Protein AF-A0A4P9VEB7-F1 (afdb_monomer_lite)

Organism: NCBI:txid202772

Secondary structure (DSSP, 8-state):
----S---PPEEGGGGHHHHHTS-GGGSPPPTTEEEE-SSEEEE--THHHHHHHHHHHHHHHHHHHHHHHHHHHHHHHHHHHHHHHHHHHHHHHHH-TTHHHH---HHHHHHHTTSTTTT---HHHHHHHHHHSSTTHHHHHHHHIIIIIHHHHHHHHHHHHHHHPPBPPPEEEETTTTEEEEEETTEEEEEEGGG-EEEE-SS-EEEEEEEE-TTS-EEEEEEEE-TTS-SS---HHHHHHHHHHHHHHHHH-HHHH-TT-S-EEPPPPP-S-BPPPPTTHHHHHHHHHHHHHHH--PPPB-TTSPBPPPP-

Foldseek 3Di:
DDPPDDPDDFFFLVLCLVVLQPDQLVVDDDFPQFFKAAFFKTWGAALVQVVCVVVLVVLLVVLVVLQVVVVVVLVVLQVVLLVVLLVLLVVQCVVPNNCCLVPDPPPVNVVSNPLCPPVSHHDSVSSVCCQQPPDPCNVVVVVVCCVSPVVSVVVCVVSVCVQQVDAGFWTFMQGQVQQKTWGDDPQWIWIDRVRQWTWDDDFFWIWIWTWTQDPVRDIDIDTDTHGRHSDRPGHDPVSPSSVSSLSSCCNPVNCCSNPVPDNMDGDDDRDGNHHDDDHPPNVVSRVVRHVVCVVVVPRQDADPSSGGDDPDD

Radius of gyration: 32.71 Å; chains: 1; bounding box: 72×56×93 Å

Structure (mmCIF, N/CA/C/O backbone):
data_AF-A0A4P9VEB7-F1
#
_entry.id   AF-A0A4P9VEB7-F1
#
loop_
_atom_site.group_PDB
_atom_site.id
_atom_site.type_symbol
_atom_site.label_atom_id
_atom_site.label_alt_id
_atom_site.label_comp_id
_atom_site.label_asym_id
_atom_site.label_entity_id
_atom_site.label_seq_id
_atom_site.pdbx_PDB_ins_code
_atom_site.Cartn_x
_atom_site.Cartn_y
_atom_site.Cartn_z
_atom_site.occupancy
_atom_site.B_iso_or_equiv
_atom_site.auth_seq_id
_atom_site.auth_comp_id
_atom_site.auth_asym_id
_atom_site.auth_atom_id
_atom_site.pdbx_PDB_model_num
ATOM 1 N N . MET A 1 1 ? -13.180 36.817 2.848 1.00 38.41 1 MET A N 1
ATOM 2 C CA . MET A 1 1 ? -13.188 35.525 2.123 1.00 38.41 1 MET A CA 1
ATOM 3 C C . MET A 1 1 ? -13.963 34.533 2.967 1.00 38.41 1 MET A C 1
ATOM 5 O O . MET A 1 1 ? -13.567 34.295 4.098 1.00 38.41 1 MET A O 1
ATOM 9 N N . GLY A 1 2 ? -15.115 34.068 2.480 1.00 40.84 2 GLY A N 1
ATOM 10 C CA . GLY A 1 2 ? -16.044 33.249 3.260 1.00 40.84 2 GLY A CA 1
ATOM 11 C C . GLY A 1 2 ? -15.455 31.891 3.646 1.00 40.84 2 GLY A C 1
ATOM 12 O O . GLY A 1 2 ? -14.930 31.180 2.790 1.00 40.84 2 GLY A O 1
ATOM 13 N N . LYS A 1 3 ? -15.569 31.531 4.930 1.00 43.91 3 LYS A N 1
ATOM 14 C CA . LYS A 1 3 ? -15.358 30.169 5.440 1.00 43.91 3 LYS A CA 1
ATOM 15 C C . LYS A 1 3 ? -16.461 29.258 4.876 1.00 43.91 3 LYS A C 1
ATOM 17 O O . LYS A 1 3 ? -17.472 29.024 5.523 1.00 43.91 3 LYS A O 1
ATOM 22 N N . PHE A 1 4 ? -16.292 28.777 3.644 1.00 44.44 4 PHE A N 1
ATOM 23 C CA . PHE A 1 4 ? -17.224 27.840 2.993 1.00 44.44 4 PHE A CA 1
ATOM 24 C C . PHE A 1 4 ? -16.958 26.365 3.330 1.00 44.44 4 PHE A C 1
ATOM 26 O O . PHE A 1 4 ? -17.638 25.482 2.813 1.00 44.44 4 PHE A O 1
ATOM 33 N N . ILE A 1 5 ? -16.001 26.070 4.211 1.00 45.94 5 ILE A N 1
ATOM 34 C CA . ILE A 1 5 ? -15.767 24.709 4.694 1.00 45.94 5 ILE A CA 1
ATOM 35 C C . ILE A 1 5 ? -16.335 24.630 6.105 1.00 45.94 5 ILE A C 1
ATOM 37 O O . ILE A 1 5 ? -15.726 25.114 7.055 1.00 45.94 5 ILE A O 1
ATOM 41 N N . LYS A 1 6 ? -17.525 24.036 6.240 1.00 53.66 6 LYS A N 1
ATOM 42 C CA . LYS A 1 6 ? -18.058 23.643 7.546 1.00 53.66 6 LYS A CA 1
ATOM 43 C C . LYS A 1 6 ? -17.088 22.618 8.137 1.00 53.66 6 LYS A C 1
ATOM 45 O O . LYS A 1 6 ? -16.955 21.527 7.587 1.00 53.66 6 LYS A O 1
ATOM 50 N N . THR A 1 7 ? -16.389 22.966 9.215 1.00 59.22 7 THR A N 1
ATOM 51 C CA . THR A 1 7 ? -15.531 22.025 9.945 1.00 59.22 7 THR A CA 1
ATOM 52 C C . THR A 1 7 ? -16.412 20.901 10.484 1.00 59.22 7 THR A C 1
ATOM 54 O O . THR A 1 7 ? -17.273 21.131 11.331 1.00 59.22 7 THR A O 1
ATOM 57 N N . ILE A 1 8 ? -16.260 19.690 9.943 1.00 66.88 8 ILE A N 1
ATOM 58 C CA . ILE A 1 8 ? -16.997 18.516 10.417 1.00 66.88 8 ILE A CA 1
ATOM 59 C C . ILE A 1 8 ? -16.169 17.874 11.527 1.00 66.88 8 ILE A C 1
ATOM 61 O O . ILE A 1 8 ? -15.076 17.363 11.277 1.00 66.88 8 ILE A O 1
ATOM 65 N N . TYR A 1 9 ? -16.691 17.911 12.750 1.00 77.38 9 TYR A N 1
ATOM 66 C CA . TYR A 1 9 ? -16.071 17.266 13.902 1.00 77.38 9 TYR A CA 1
ATOM 67 C C . TYR A 1 9 ? -16.383 15.762 13.912 1.00 77.38 9 TYR A C 1
ATOM 69 O O . TYR A 1 9 ? -17.486 15.360 13.521 1.00 77.38 9 TYR A O 1
ATOM 77 N N . PRO A 1 10 ? -15.428 14.916 14.339 1.00 83.75 10 PRO A N 1
ATOM 78 C CA . PRO A 1 10 ? -15.634 13.478 14.393 1.00 83.75 10 PRO A CA 1
ATOM 79 C C . PRO A 1 10 ? -16.646 13.145 15.493 1.00 83.75 10 PRO A C 1
ATOM 81 O O . PRO A 1 10 ? -16.527 13.612 16.627 1.00 83.75 10 PRO A O 1
ATOM 84 N N . LYS A 1 11 ? -17.652 12.344 15.148 1.00 89.06 11 LYS A N 1
ATOM 85 C CA . LYS A 1 11 ? -18.747 11.982 16.049 1.00 89.06 11 LYS A CA 1
ATOM 86 C C . LYS A 1 11 ? -18.381 10.738 16.855 1.00 89.06 11 LYS A C 1
ATOM 88 O O . LYS A 1 11 ? -17.738 9.850 16.291 1.00 89.06 11 LYS A O 1
ATOM 93 N N . PRO A 1 12 ? -18.794 10.632 18.126 1.00 90.25 12 PRO A N 1
ATOM 94 C CA . PRO A 1 12 ? -18.614 9.402 18.883 1.00 90.25 12 PRO A CA 1
ATOM 95 C C . PRO A 1 12 ? -19.283 8.207 18.202 1.00 90.25 12 PRO A C 1
ATOM 97 O O . PRO A 1 12 ? -20.385 8.318 17.656 1.00 90.25 12 PRO A O 1
ATOM 100 N N . PHE A 1 13 ? -18.615 7.056 18.231 1.00 91.19 13 PHE A N 1
ATOM 101 C CA . PHE A 1 13 ? -19.115 5.843 17.591 1.00 91.19 13 PHE A CA 1
ATOM 102 C C . PHE A 1 13 ? -20.395 5.326 18.263 1.00 91.19 13 PHE A C 1
ATOM 104 O O . PHE A 1 13 ? -21.302 4.847 17.575 1.00 91.19 13 PHE A O 1
ATOM 111 N N . PHE A 1 14 ? -20.506 5.495 19.585 1.00 88.81 14 PHE A N 1
ATOM 112 C CA . PHE A 1 14 ? -21.624 4.978 20.373 1.00 88.81 14 PHE A CA 1
ATOM 113 C C . PHE A 1 14 ? -22.994 5.517 19.951 1.00 88.81 14 PHE A C 1
ATOM 115 O O . PHE A 1 14 ? -23.993 4.808 20.065 1.00 88.81 14 PHE A O 1
ATOM 122 N N . LEU A 1 15 ? -23.050 6.717 19.362 1.00 89.56 15 LEU A N 1
ATOM 123 C CA . LEU A 1 15 ? -24.292 7.306 18.850 1.00 89.56 15 LEU A CA 1
ATOM 124 C C . LEU A 1 15 ? -24.985 6.418 17.808 1.00 89.56 15 LEU A C 1
ATOM 126 O O . LEU A 1 15 ? -26.201 6.484 17.639 1.00 89.56 15 LEU A O 1
ATOM 130 N N . LYS A 1 16 ? -24.220 5.576 17.105 1.00 90.19 16 LYS A N 1
ATOM 131 C CA . LYS A 1 16 ? -24.745 4.660 16.088 1.00 90.19 16 LYS A CA 1
ATOM 132 C C . LYS A 1 16 ? -25.031 3.257 16.614 1.00 90.19 16 LYS A C 1
ATOM 134 O O . LYS A 1 16 ? -25.631 2.469 15.889 1.00 90.19 16 LYS A O 1
ATOM 139 N N . TRP A 1 17 ? -24.645 2.912 17.843 1.00 91.19 17 TRP A N 1
ATOM 140 C CA . TRP A 1 17 ? -24.722 1.529 18.328 1.00 91.19 17 TRP A CA 1
ATOM 141 C C . TRP A 1 17 ? -26.131 0.951 18.274 1.00 91.19 17 TRP A C 1
ATOM 143 O O . TRP A 1 17 ? -26.303 -0.159 17.784 1.00 91.19 17 TRP A O 1
ATOM 153 N N . LYS A 1 18 ? -27.151 1.712 18.685 1.00 91.38 18 LYS A N 1
ATOM 154 C CA . LYS A 1 18 ? -28.542 1.235 18.651 1.00 91.38 18 LYS A CA 1
ATOM 155 C C . LYS A 1 18 ? -28.973 0.793 17.248 1.00 91.38 18 LYS A C 1
ATOM 157 O O . LYS A 1 18 ? -29.625 -0.235 17.107 1.00 91.38 18 LYS A O 1
ATOM 162 N N . GLU A 1 19 ? -28.604 1.561 16.222 1.00 93.44 19 GLU A N 1
ATOM 163 C CA . GLU A 1 19 ? -28.880 1.208 14.827 1.00 93.44 19 GLU A CA 1
ATOM 164 C C . GLU A 1 19 ? -28.043 -0.003 14.398 1.00 93.44 19 GLU A C 1
ATOM 166 O O . GLU A 1 19 ? -28.580 -0.966 13.863 1.00 93.44 19 GLU A O 1
ATOM 171 N N . LEU A 1 20 ? -26.736 0.027 14.661 1.00 93.31 20 LEU A N 1
ATOM 172 C CA . LEU A 1 20 ? -25.771 -0.961 14.173 1.00 93.31 20 LEU A CA 1
ATOM 173 C C . LEU A 1 20 ? -25.939 -2.355 14.796 1.00 93.31 20 LEU A C 1
ATOM 175 O O . LEU A 1 20 ? -25.766 -3.363 14.109 1.00 93.31 20 LEU A O 1
ATOM 179 N N . LEU A 1 21 ? -26.301 -2.427 16.077 1.00 93.12 21 LEU A N 1
ATOM 180 C CA . LEU A 1 21 ? -26.535 -3.687 16.787 1.00 93.12 21 LEU A CA 1
ATOM 181 C C . LEU A 1 21 ? -27.830 -4.380 16.337 1.00 93.12 21 LEU A C 1
ATOM 183 O O . LEU A 1 21 ? -27.943 -5.599 16.450 1.00 93.12 21 LEU A O 1
ATOM 187 N N . ALA A 1 22 ? -28.790 -3.623 15.796 1.00 92.81 22 ALA A N 1
ATOM 188 C CA . ALA A 1 22 ? -30.051 -4.157 15.283 1.00 92.81 22 ALA A CA 1
ATOM 189 C C . ALA A 1 22 ? -29.935 -4.756 13.869 1.00 92.81 22 ALA A C 1
ATOM 191 O O . ALA A 1 22 ? -30.844 -5.456 13.426 1.00 92.81 22 ALA A O 1
ATOM 192 N N . ILE A 1 23 ? -28.842 -4.484 13.147 1.00 91.06 23 ILE A N 1
ATOM 193 C CA . ILE A 1 23 ? -28.645 -4.968 11.775 1.00 91.06 23 ILE A CA 1
ATOM 194 C C . ILE A 1 23 ? -28.430 -6.485 11.779 1.00 91.06 23 ILE A C 1
ATOM 196 O O . ILE A 1 23 ? -27.617 -7.011 12.538 1.00 91.06 23 ILE A O 1
ATOM 200 N N . ASP A 1 24 ? -29.118 -7.204 10.895 1.00 88.31 24 ASP A N 1
ATOM 201 C CA . ASP A 1 24 ? -28.800 -8.609 10.652 1.00 88.31 24 ASP A CA 1
ATOM 202 C C . ASP A 1 24 ? -27.615 -8.717 9.685 1.00 88.31 24 ASP A C 1
ATOM 204 O O . ASP A 1 24 ? -27.711 -8.345 8.518 1.00 88.31 24 ASP A O 1
ATOM 208 N N . LEU A 1 25 ? -26.476 -9.208 10.176 1.00 86.69 25 LEU A N 1
ATOM 209 C CA . LEU A 1 25 ? -25.265 -9.361 9.369 1.00 86.69 25 LEU A CA 1
ATOM 210 C C . LEU A 1 25 ? -25.338 -10.552 8.408 1.00 86.69 25 LEU A C 1
ATOM 212 O O . LEU A 1 25 ? -24.583 -10.580 7.442 1.00 86.69 25 LEU A O 1
ATOM 216 N N . ARG A 1 26 ? -26.268 -11.500 8.607 1.00 81.94 26 ARG A N 1
ATOM 217 C CA . ARG A 1 26 ? -26.412 -12.688 7.743 1.00 81.94 26 ARG A CA 1
ATOM 218 C C . ARG A 1 26 ? -26.812 -12.347 6.310 1.00 81.94 26 ARG A C 1
ATOM 220 O O . ARG A 1 26 ? -26.532 -13.118 5.399 1.00 81.94 26 ARG A O 1
ATOM 227 N N . SER A 1 27 ? -27.462 -11.202 6.103 1.00 79.06 27 SER A N 1
ATOM 228 C CA . SER A 1 27 ? -27.835 -10.722 4.771 1.00 79.06 27 SER A CA 1
ATOM 229 C C . SER A 1 27 ? -26.684 -10.058 4.013 1.00 79.06 27 SER A C 1
ATOM 231 O O . SER A 1 27 ? -26.861 -9.689 2.853 1.00 79.06 27 SER A O 1
ATOM 233 N N . PHE A 1 28 ? -25.524 -9.865 4.648 1.00 80.62 28 PHE A N 1
ATOM 234 C CA . PHE A 1 28 ? -24.376 -9.194 4.052 1.00 80.62 28 PHE A CA 1
ATOM 235 C C . PHE A 1 28 ? -23.210 -10.163 3.878 1.00 80.62 28 PHE A C 1
ATOM 237 O O . PHE A 1 28 ? -22.929 -10.996 4.735 1.00 80.62 28 PHE A O 1
ATOM 244 N N . ALA A 1 29 ? -22.495 -10.017 2.764 1.00 81.94 29 ALA A N 1
ATOM 245 C CA . ALA A 1 29 ? -21.176 -10.617 2.642 1.00 81.94 29 ALA A CA 1
ATOM 246 C C . ALA A 1 29 ? -20.233 -9.996 3.680 1.00 81.94 29 ALA A C 1
ATOM 248 O O . ALA A 1 29 ? -20.401 -8.838 4.080 1.00 81.94 29 ALA A O 1
ATOM 249 N N . GLN A 1 30 ? -19.227 -10.763 4.094 1.00 82.75 30 GLN A N 1
ATOM 250 C CA . GLN A 1 30 ? -18.228 -10.275 5.030 1.00 82.75 30 GLN A CA 1
ATOM 251 C C . GLN A 1 30 ? -17.538 -9.018 4.469 1.00 82.75 30 GLN A C 1
ATOM 253 O O . GLN A 1 30 ? -17.031 -9.063 3.346 1.00 82.75 30 GLN A O 1
ATOM 258 N N . PRO A 1 31 ? -17.511 -7.901 5.221 1.00 85.44 31 PRO A N 1
ATOM 259 C CA . PRO A 1 31 ? -16.867 -6.683 4.753 1.00 85.44 31 PRO A CA 1
ATOM 260 C C . PRO A 1 31 ? -15.381 -6.899 4.444 1.00 85.44 31 PRO A C 1
ATOM 262 O O . PRO A 1 31 ? -14.618 -7.296 5.322 1.00 85.44 31 PRO A O 1
ATOM 265 N N . GLU A 1 32 ? -14.964 -6.555 3.225 1.00 85.12 32 GLU A N 1
ATOM 266 C CA . GLU A 1 32 ? -13.577 -6.664 2.745 1.00 85.12 32 GLU A CA 1
ATOM 267 C C . GLU A 1 32 ? -12.490 -6.084 3.667 1.00 85.12 32 GLU A C 1
ATOM 269 O O . GLU A 1 32 ? -11.436 -6.709 3.785 1.00 85.12 32 GLU A O 1
ATOM 274 N N . PRO A 1 33 ? -12.675 -4.929 4.342 1.00 88.12 33 PRO A N 1
ATOM 275 C CA . PRO A 1 33 ? -11.635 -4.404 5.224 1.00 88.12 33 PRO A CA 1
ATOM 276 C C . PRO A 1 33 ? -11.336 -5.275 6.446 1.00 88.12 33 PRO A C 1
ATOM 278 O O . PRO A 1 33 ? -10.316 -5.067 7.104 1.00 88.12 33 PRO A O 1
ATOM 281 N N . ILE A 1 34 ? -12.229 -6.191 6.817 1.00 90.25 34 ILE A N 1
ATOM 282 C CA . ILE A 1 34 ? -11.976 -7.116 7.917 1.00 90.25 34 ILE A CA 1
ATOM 283 C C . ILE A 1 34 ? -10.972 -8.137 7.406 1.00 90.25 34 ILE A C 1
ATOM 285 O O . ILE A 1 34 ? -11.194 -8.754 6.371 1.00 90.25 34 ILE A O 1
ATOM 289 N N . VAL A 1 35 ? -9.867 -8.313 8.126 1.00 90.50 35 VAL A N 1
ATOM 290 C CA . VAL A 1 35 ? -8.783 -9.215 7.711 1.00 90.50 35 VAL A CA 1
ATOM 291 C C . VAL A 1 35 ? -8.582 -10.388 8.648 1.00 90.50 35 VAL A C 1
ATOM 293 O O . VAL A 1 35 ? -8.046 -11.405 8.223 1.00 90.50 35 VAL A O 1
ATOM 296 N N . GLU A 1 36 ? -8.995 -10.271 9.905 1.00 92.81 36 GLU A N 1
ATOM 297 C CA . GLU A 1 36 ? -8.890 -11.356 10.874 1.00 92.81 36 GLU A CA 1
ATOM 298 C C . GLU A 1 36 ? -9.990 -11.215 11.921 1.00 92.81 36 GLU A C 1
ATOM 300 O O . GLU A 1 36 ? -10.240 -10.115 12.415 1.00 92.81 36 GLU A O 1
ATOM 305 N N . VAL A 1 37 ? -10.630 -12.326 12.267 1.00 93.31 37 VAL A N 1
ATOM 306 C CA . VAL A 1 37 ? -11.597 -12.406 13.363 1.00 93.31 37 VAL A CA 1
ATOM 307 C C . VAL A 1 37 ? -11.271 -13.640 14.187 1.00 93.31 37 VAL A C 1
ATOM 309 O O . VAL A 1 37 ? -11.248 -14.754 13.660 1.00 93.31 37 VAL A O 1
ATOM 312 N N . ASN A 1 38 ? -11.033 -13.447 15.478 1.00 92.94 38 ASN A N 1
ATOM 313 C CA . ASN A 1 38 ? -10.875 -14.522 16.451 1.00 92.94 38 ASN A CA 1
ATOM 314 C C . ASN A 1 38 ? -11.771 -14.252 17.677 1.00 92.94 38 ASN A C 1
ATOM 316 O O . ASN A 1 38 ? -12.605 -13.350 17.644 1.00 92.94 38 ASN A O 1
ATOM 320 N N . ALA A 1 39 ? -11.666 -15.056 18.738 1.00 91.12 39 ALA A N 1
ATOM 321 C CA . ALA A 1 39 ? -12.537 -14.925 19.912 1.00 91.12 39 ALA A CA 1
ATOM 322 C C . ALA A 1 39 ? -12.362 -13.596 20.680 1.00 91.12 39 ALA A C 1
ATOM 324 O O . ALA A 1 39 ? -13.312 -13.124 21.301 1.00 91.12 39 ALA A O 1
ATOM 325 N N . HIS A 1 40 ? -11.176 -12.987 20.615 1.00 92.38 40 HIS A N 1
ATOM 326 C CA . HIS A 1 40 ? -10.792 -11.834 21.440 1.00 92.38 40 HIS A CA 1
ATOM 327 C C . HIS A 1 40 ? -10.603 -10.554 20.621 1.00 92.38 40 HIS A C 1
ATOM 329 O O . HIS A 1 40 ? -10.850 -9.452 21.107 1.00 92.38 40 HIS A O 1
ATOM 335 N N . GLN A 1 41 ? -10.170 -10.696 19.370 1.00 94.81 41 GLN A N 1
ATOM 336 C CA . GLN A 1 41 ? -9.731 -9.607 18.516 1.00 94.81 41 GLN A CA 1
ATOM 337 C C . GLN A 1 41 ? -10.371 -9.656 17.131 1.00 94.81 41 GLN A C 1
ATOM 339 O O . GLN A 1 41 ? -10.487 -10.705 16.489 1.00 94.81 41 GLN A O 1
ATOM 344 N N . LEU A 1 42 ? -10.708 -8.464 16.654 1.00 95.44 42 LEU A N 1
ATOM 345 C CA . LEU A 1 42 ? -11.096 -8.184 15.282 1.00 95.44 42 LEU A CA 1
ATOM 346 C C . LEU A 1 42 ? -10.044 -7.259 14.678 1.00 95.44 42 LEU A C 1
ATOM 348 O O . LEU A 1 42 ? -9.798 -6.167 15.190 1.00 95.44 42 LEU A O 1
ATOM 352 N N . LYS A 1 43 ? -9.427 -7.680 13.576 1.00 94.69 43 LYS A N 1
ATOM 353 C CA . LYS A 1 43 ? -8.442 -6.875 12.855 1.00 94.69 43 LYS A CA 1
ATOM 354 C C . LYS A 1 43 ? -9.044 -6.358 11.568 1.00 94.69 43 LYS A C 1
ATOM 356 O O . LYS A 1 43 ? -9.590 -7.105 10.753 1.00 94.69 43 LYS A O 1
ATOM 361 N N . VAL A 1 44 ? -8.889 -5.060 11.384 1.00 92.81 44 VAL A N 1
ATOM 362 C CA . VAL A 1 44 ? -9.413 -4.314 10.256 1.00 92.81 44 VAL A CA 1
ATOM 363 C C . VAL A 1 44 ? -8.250 -3.615 9.571 1.00 92.81 44 VAL A C 1
ATOM 365 O O . VAL A 1 44 ? -7.393 -3.041 10.234 1.00 92.81 44 VAL A O 1
ATOM 368 N N . MET A 1 45 ? -8.184 -3.656 8.247 1.00 89.25 45 MET A N 1
ATOM 369 C CA . MET A 1 45 ? -7.053 -3.118 7.507 1.00 89.25 45 MET A CA 1
ATOM 370 C C . MET A 1 45 ? -7.480 -2.061 6.499 1.00 89.25 45 MET A C 1
ATOM 372 O O . MET A 1 45 ? -8.471 -2.193 5.787 1.00 89.25 45 MET A O 1
ATOM 376 N N . GLN A 1 46 ? -6.693 -0.992 6.433 1.00 86.75 46 GLN A N 1
ATOM 377 C CA . GLN A 1 46 ? -6.857 0.041 5.419 1.00 86.75 46 GLN A CA 1
ATOM 378 C C . GLN A 1 46 ? -6.486 -0.470 4.024 1.00 86.75 46 GLN A C 1
ATOM 380 O O . GLN A 1 46 ? -5.530 -1.228 3.854 1.00 86.75 46 GLN A O 1
ATOM 385 N N . ASN A 1 47 ? -7.142 0.068 2.997 1.00 80.38 47 ASN A N 1
ATOM 386 C CA . ASN A 1 47 ? -6.927 -0.359 1.619 1.00 80.38 47 ASN A CA 1
ATOM 387 C C . ASN A 1 47 ? -5.754 0.352 0.903 1.00 80.38 47 ASN A C 1
ATOM 389 O O . ASN A 1 47 ? -5.578 0.280 -0.314 1.00 80.38 47 ASN A O 1
ATOM 393 N N . LYS A 1 48 ? -4.894 1.065 1.645 1.00 74.50 48 LYS A N 1
ATOM 394 C CA . LYS A 1 48 ? -3.710 1.739 1.066 1.00 74.50 48 LYS A CA 1
ATOM 395 C C . LYS A 1 48 ? -2.804 0.780 0.294 1.00 74.50 48 LYS A C 1
ATOM 397 O O . LYS A 1 48 ? -2.070 1.202 -0.598 1.00 74.50 48 LYS A O 1
ATOM 402 N N . THR A 1 49 ? -2.850 -0.497 0.641 1.00 70.62 49 THR A N 1
ATOM 403 C CA . THR A 1 49 ? -2.062 -1.535 -0.002 1.00 70.62 49 THR A CA 1
ATOM 404 C C . THR A 1 49 ? -2.494 -1.823 -1.423 1.00 70.62 49 THR A C 1
ATOM 406 O O . THR A 1 49 ? -1.640 -1.862 -2.307 1.00 70.62 49 THR A O 1
ATOM 409 N N . GLU A 1 50 ? -3.784 -2.051 -1.648 1.00 76.00 50 GLU A N 1
ATOM 410 C CA . GLU A 1 50 ? -4.256 -2.441 -2.973 1.00 76.00 50 GLU A CA 1
ATOM 411 C C . GLU A 1 50 ? -4.126 -1.272 -3.936 1.00 76.00 50 GLU A C 1
ATOM 413 O O . GLU A 1 50 ? -3.611 -1.463 -5.033 1.00 76.00 50 GLU A O 1
ATOM 418 N N . ILE A 1 51 ? -4.412 -0.048 -3.466 1.00 78.81 51 ILE A N 1
ATOM 419 C CA . ILE A 1 51 ? -4.105 1.200 -4.184 1.00 78.81 51 ILE A CA 1
ATOM 420 C C . ILE A 1 51 ? -2.672 1.191 -4.685 1.00 78.81 51 ILE A C 1
ATOM 422 O O . ILE A 1 51 ? -2.407 1.378 -5.871 1.00 78.81 51 ILE A O 1
ATOM 426 N N . ARG A 1 52 ? -1.732 1.012 -3.754 1.00 81.88 52 ARG A N 1
ATOM 427 C CA . ARG A 1 52 ? -0.315 1.054 -4.074 1.00 81.88 52 ARG A CA 1
ATOM 428 C C . ARG A 1 52 ? 0.026 -0.034 -5.076 1.00 81.88 52 ARG A C 1
ATOM 430 O O . ARG A 1 52 ? 0.716 0.268 -6.037 1.00 81.88 52 ARG A O 1
ATOM 437 N N . ASN A 1 53 ? -0.421 -1.268 -4.851 1.00 81.62 53 ASN A N 1
ATOM 438 C CA . ASN A 1 53 ? -0.111 -2.391 -5.731 1.00 81.62 53 ASN A CA 1
ATOM 439 C C . ASN A 1 53 ? -0.652 -2.146 -7.141 1.00 81.62 53 ASN A C 1
ATOM 441 O O . ASN A 1 53 ? 0.092 -2.333 -8.093 1.00 81.62 53 ASN A O 1
ATOM 445 N N . TRP A 1 54 ? -1.875 -1.631 -7.282 1.00 83.56 54 TRP A N 1
ATOM 446 C CA . TRP A 1 54 ? -2.446 -1.261 -8.577 1.00 83.56 54 TRP A CA 1
ATOM 447 C C . TRP A 1 54 ? -1.582 -0.232 -9.301 1.00 83.56 54 TRP A C 1
ATOM 449 O O . TRP A 1 54 ? -1.130 -0.484 -10.416 1.00 83.56 54 TRP A O 1
ATOM 459 N N . TRP A 1 55 ? -1.296 0.902 -8.659 1.00 84.62 55 TRP A N 1
ATOM 460 C CA . TRP A 1 55 ? -0.492 1.953 -9.281 1.00 84.62 55 TRP A CA 1
ATOM 461 C C . TRP A 1 55 ? 0.929 1.479 -9.579 1.00 84.62 55 TRP A C 1
ATOM 463 O O . TRP A 1 55 ? 1.405 1.644 -10.696 1.00 84.62 55 TRP A O 1
ATOM 473 N N . ALA A 1 56 ? 1.595 0.847 -8.614 1.00 86.06 56 ALA A N 1
ATOM 474 C CA . ALA A 1 56 ? 2.951 0.333 -8.769 1.00 86.06 56 ALA A CA 1
ATOM 475 C C . ALA A 1 56 ? 3.051 -0.683 -9.912 1.00 86.06 56 ALA A C 1
ATOM 477 O O . ALA A 1 56 ? 3.957 -0.577 -10.736 1.00 86.06 56 ALA A O 1
ATOM 478 N N . SER A 1 57 ? 2.116 -1.632 -9.993 1.00 84.44 57 SER A N 1
ATOM 479 C CA . SER A 1 57 ? 2.072 -2.618 -11.071 1.00 84.44 57 SER A CA 1
ATOM 480 C C . SER A 1 57 ? 1.820 -1.962 -12.424 1.00 84.44 57 SER A C 1
ATOM 482 O O . SER A 1 57 ? 2.542 -2.263 -13.367 1.00 84.44 57 SER A O 1
ATOM 484 N N . LEU A 1 58 ? 0.862 -1.035 -12.526 1.00 89.62 58 LEU A N 1
ATOM 485 C CA . LEU A 1 58 ? 0.581 -0.321 -13.777 1.00 89.62 58 LEU A CA 1
ATOM 486 C C . LEU A 1 58 ? 1.785 0.501 -14.251 1.00 89.62 58 LEU A C 1
ATOM 488 O O . LEU A 1 58 ? 2.158 0.422 -15.421 1.00 89.62 58 LEU A O 1
ATOM 492 N N . PHE A 1 59 ? 2.433 1.242 -13.349 1.00 90.31 59 PHE A N 1
ATOM 493 C CA . PHE A 1 59 ? 3.628 2.015 -13.682 1.00 90.31 59 PHE A CA 1
ATOM 494 C C . PHE A 1 59 ? 4.790 1.109 -14.089 1.00 90.31 59 PHE A C 1
ATOM 496 O O . PHE A 1 59 ? 5.390 1.341 -15.136 1.00 90.31 59 PHE A O 1
ATOM 503 N N . LEU A 1 60 ? 5.092 0.058 -13.321 1.00 90.62 60 LEU A N 1
ATOM 504 C CA . LEU A 1 60 ? 6.170 -0.872 -13.665 1.00 90.62 60 LEU A CA 1
ATOM 505 C C . LEU A 1 60 ? 5.918 -1.562 -15.006 1.00 90.62 60 LEU A C 1
ATOM 507 O O . LEU A 1 60 ? 6.827 -1.616 -15.829 1.00 90.62 60 LEU A O 1
ATOM 511 N N . LEU A 1 61 ? 4.695 -2.037 -15.254 1.00 92.12 61 LEU A N 1
ATOM 512 C CA . LEU A 1 61 ? 4.327 -2.637 -16.537 1.00 92.12 61 LEU A CA 1
ATOM 513 C C . LEU A 1 61 ? 4.500 -1.645 -17.687 1.00 92.12 61 LEU A C 1
ATOM 515 O O . LEU A 1 61 ? 5.058 -2.016 -18.717 1.00 92.12 61 LEU A O 1
ATOM 519 N N . GLY A 1 62 ? 4.083 -0.389 -17.508 1.00 93.44 62 GLY A N 1
ATOM 520 C CA . GLY A 1 62 ? 4.274 0.662 -18.504 1.00 93.44 62 GLY A CA 1
ATOM 521 C C . GLY A 1 62 ? 5.752 0.905 -18.813 1.00 93.44 62 GLY A C 1
ATOM 522 O O . GLY A 1 62 ? 6.151 0.862 -19.975 1.00 93.44 62 GLY A O 1
ATOM 523 N N . LEU A 1 63 ? 6.585 1.082 -17.784 1.00 93.44 63 LEU A N 1
ATOM 524 C CA . LEU A 1 63 ? 8.017 1.340 -17.956 1.00 93.44 63 LEU A CA 1
ATOM 525 C C . LEU A 1 63 ? 8.758 0.149 -18.577 1.00 93.44 63 LEU A C 1
ATOM 527 O O . LEU A 1 63 ? 9.576 0.340 -19.476 1.00 93.44 63 LEU A O 1
ATOM 531 N N . ILE A 1 64 ? 8.451 -1.077 -18.144 1.00 92.75 64 ILE A N 1
ATOM 532 C CA . ILE A 1 64 ? 9.030 -2.300 -18.717 1.00 92.75 64 ILE A CA 1
ATOM 533 C C . ILE A 1 64 ? 8.597 -2.456 -20.174 1.00 92.75 64 ILE A C 1
ATOM 535 O O . ILE A 1 64 ? 9.430 -2.775 -21.016 1.00 92.75 64 ILE A O 1
ATOM 539 N N . SER A 1 65 ? 7.328 -2.185 -20.491 1.00 93.12 65 SER A N 1
ATOM 540 C CA . SER A 1 65 ? 6.833 -2.245 -21.870 1.00 93.12 65 SER A CA 1
ATOM 541 C C . SER A 1 65 ? 7.547 -1.227 -22.754 1.00 93.12 65 SER A C 1
ATOM 543 O O . SER A 1 65 ? 7.996 -1.582 -23.838 1.00 93.12 65 SER A O 1
ATOM 545 N N . MET A 1 66 ? 7.726 0.014 -22.284 1.00 92.62 66 MET A N 1
ATOM 546 C CA . MET A 1 66 ? 8.483 1.037 -23.016 1.00 92.62 66 MET A CA 1
ATOM 547 C C . MET A 1 66 ? 9.925 0.597 -23.290 1.00 92.62 66 MET A C 1
ATOM 549 O O . MET A 1 66 ? 10.388 0.718 -24.423 1.00 92.62 66 MET A O 1
ATOM 553 N N . LEU A 1 67 ? 10.615 0.037 -22.290 1.00 93.25 67 LEU A N 1
ATOM 554 C CA . LEU A 1 67 ? 11.960 -0.511 -22.482 1.00 93.25 67 LEU A CA 1
ATOM 555 C C . LEU A 1 67 ? 11.962 -1.700 -23.444 1.00 93.25 67 LEU A C 1
ATOM 557 O O . LEU A 1 67 ? 12.834 -1.778 -24.301 1.00 93.25 67 LEU A O 1
ATOM 561 N N . GLY A 1 68 ? 10.978 -2.594 -23.343 1.00 93.06 68 GLY A N 1
ATOM 562 C CA . GLY A 1 68 ? 10.817 -3.734 -24.243 1.00 93.06 68 GLY A CA 1
ATOM 563 C C . GLY A 1 68 ? 10.648 -3.298 -25.697 1.00 93.06 68 GLY A C 1
ATOM 564 O O . GLY A 1 68 ? 11.383 -3.765 -26.564 1.00 93.06 68 GLY A O 1
ATOM 565 N N . PHE A 1 69 ? 9.755 -2.341 -25.963 1.00 93.12 69 PHE A N 1
ATOM 566 C CA . PHE A 1 69 ? 9.581 -1.766 -27.299 1.00 93.12 69 PHE A CA 1
ATOM 567 C C . PHE A 1 69 ? 10.847 -1.078 -27.803 1.00 93.12 69 PHE A C 1
ATOM 569 O O . PHE A 1 69 ? 11.186 -1.220 -28.975 1.00 93.12 69 PHE A O 1
ATOM 576 N N . LYS A 1 70 ? 11.587 -0.382 -26.932 1.00 91.06 70 LYS A N 1
ATOM 577 C CA . LYS A 1 70 ? 12.874 0.196 -27.324 1.00 91.06 70 LYS A CA 1
ATOM 578 C C . LYS A 1 70 ? 13.920 -0.859 -27.639 1.00 91.06 70 LYS A C 1
ATOM 580 O O . LYS A 1 70 ? 14.585 -0.731 -28.657 1.00 91.06 70 LYS A O 1
ATOM 585 N N . LEU A 1 71 ? 14.041 -1.923 -26.855 1.00 91.75 71 LEU A N 1
ATOM 586 C CA . LEU A 1 71 ? 14.961 -3.017 -27.174 1.00 91.75 71 LEU A CA 1
ATOM 587 C C . LEU A 1 71 ? 14.641 -3.650 -28.536 1.00 91.75 71 LEU A C 1
ATOM 589 O O . LEU A 1 71 ? 15.561 -3.892 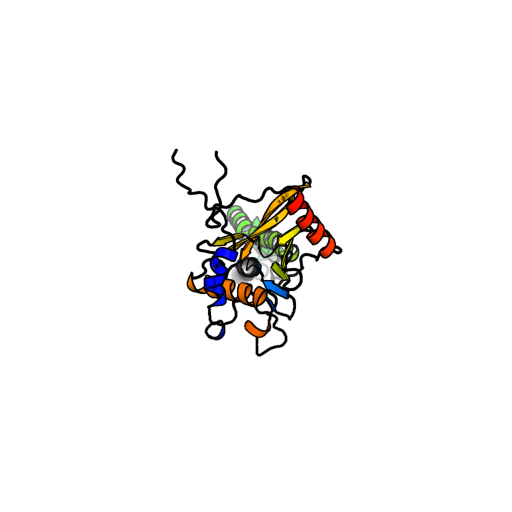-29.316 1.00 91.75 71 LEU A O 1
ATOM 593 N N . LEU A 1 72 ? 13.355 -3.842 -28.849 1.00 94.12 72 LEU A N 1
ATOM 594 C CA . LEU A 1 72 ? 12.913 -4.316 -30.163 1.00 94.12 72 LEU A CA 1
ATOM 595 C C . LEU A 1 72 ? 13.279 -3.331 -31.282 1.00 94.12 72 LEU A C 1
ATOM 597 O O . LEU A 1 72 ? 13.875 -3.741 -32.272 1.00 94.12 72 LEU A O 1
ATOM 601 N N . GLU A 1 73 ? 13.018 -2.034 -31.103 1.00 91.50 73 GLU A N 1
ATOM 602 C CA . GLU A 1 73 ? 13.387 -1.001 -32.082 1.00 91.50 73 GLU A CA 1
ATOM 603 C C . GLU A 1 73 ? 14.903 -0.961 -32.333 1.00 91.50 73 GLU A C 1
ATOM 605 O O . GLU A 1 73 ? 15.342 -0.838 -33.476 1.00 91.50 73 GLU A O 1
ATOM 610 N N . TYR A 1 74 ? 15.724 -1.080 -31.283 1.00 91.31 74 TYR A N 1
ATOM 611 C CA . TYR A 1 74 ? 17.182 -1.137 -31.421 1.00 91.31 74 TYR A CA 1
ATOM 612 C C . TYR A 1 74 ? 17.625 -2.381 -32.191 1.00 91.31 74 TYR A C 1
ATOM 614 O O . TYR A 1 74 ? 18.500 -2.275 -33.048 1.00 91.31 74 TYR A O 1
ATOM 622 N N . TYR A 1 75 ? 17.021 -3.535 -31.908 1.00 93.19 75 TYR A N 1
ATOM 623 C CA . TYR A 1 75 ? 17.317 -4.784 -32.601 1.00 93.19 75 TYR A CA 1
ATOM 624 C C . TYR A 1 75 ? 16.940 -4.721 -34.088 1.00 93.19 75 TYR A C 1
ATOM 626 O O . TYR A 1 75 ? 17.755 -5.045 -34.951 1.00 93.19 75 TYR A O 1
ATOM 634 N N . GLU A 1 76 ? 15.741 -4.233 -34.410 1.00 93.50 76 GLU A N 1
ATOM 635 C CA . GLU A 1 76 ? 15.296 -4.053 -35.796 1.00 93.50 76 GLU A CA 1
ATOM 636 C C . GLU A 1 76 ? 16.168 -3.042 -36.547 1.00 93.50 76 GLU A C 1
ATOM 638 O O . GLU A 1 76 ? 16.587 -3.297 -37.678 1.00 93.50 76 GLU A O 1
ATOM 643 N N . ALA A 1 77 ? 16.493 -1.911 -35.914 1.00 90.31 77 ALA A N 1
ATOM 644 C CA . ALA A 1 77 ? 17.356 -0.897 -36.506 1.00 90.31 77 ALA A CA 1
ATOM 645 C C . ALA A 1 77 ? 18.782 -1.414 -36.744 1.00 90.31 77 ALA A C 1
ATOM 647 O O . ALA A 1 77 ? 19.389 -1.060 -37.756 1.00 90.31 77 ALA A O 1
ATOM 648 N N . TRP A 1 78 ? 19.304 -2.249 -35.843 1.00 92.12 78 TRP A N 1
ATOM 649 C CA . TRP A 1 78 ? 20.606 -2.890 -35.997 1.00 92.12 78 TRP A CA 1
ATOM 650 C C . TRP A 1 78 ? 20.617 -3.841 -37.194 1.00 92.12 78 TRP A C 1
ATOM 652 O O . TRP A 1 78 ? 21.415 -3.646 -38.112 1.00 92.12 78 TRP A O 1
ATOM 662 N N . ASN A 1 79 ? 19.669 -4.778 -37.255 1.00 92.06 79 ASN A N 1
ATOM 663 C CA . ASN A 1 79 ? 19.549 -5.709 -38.380 1.00 92.06 79 ASN A CA 1
ATOM 664 C C . ASN A 1 79 ? 19.358 -4.977 -39.716 1.00 92.06 79 ASN A C 1
ATOM 666 O O . ASN A 1 79 ? 19.932 -5.353 -40.737 1.00 92.06 79 ASN A O 1
ATOM 670 N N . HIS A 1 80 ? 18.566 -3.903 -39.723 1.00 91.00 80 HIS A N 1
ATOM 671 C CA . HIS A 1 80 ? 18.348 -3.106 -40.923 1.00 91.00 80 HIS A CA 1
ATOM 672 C C . HIS A 1 80 ? 19.617 -2.367 -41.373 1.00 91.00 80 HIS A C 1
ATOM 674 O O . HIS A 1 80 ? 19.915 -2.320 -42.569 1.00 91.00 80 HIS A O 1
ATOM 680 N N . ALA A 1 81 ? 20.381 -1.804 -40.432 1.00 89.19 81 ALA A N 1
ATOM 681 C CA . ALA A 1 81 ? 21.645 -1.139 -40.726 1.00 89.19 81 ALA A CA 1
ATOM 682 C C . ALA A 1 81 ? 22.690 -2.123 -41.273 1.00 89.19 81 ALA A C 1
ATOM 684 O O . ALA A 1 81 ? 23.373 -1.801 -42.248 1.00 89.19 81 ALA A O 1
ATOM 685 N N . GLU A 1 82 ? 22.784 -3.324 -40.702 1.00 90.81 82 GLU A N 1
ATOM 686 C CA . GLU A 1 82 ? 23.640 -4.394 -41.220 1.00 90.81 82 GLU A CA 1
ATOM 687 C C . GLU A 1 82 ? 23.257 -4.753 -42.661 1.00 90.81 82 GLU A C 1
ATOM 689 O O . GLU A 1 82 ? 24.082 -4.642 -43.572 1.00 90.81 82 GLU A O 1
ATOM 694 N N . TRP A 1 83 ? 21.978 -5.065 -42.889 1.00 91.69 83 TRP A N 1
ATOM 695 C CA . TRP A 1 83 ? 21.454 -5.431 -44.204 1.00 91.69 83 TRP A CA 1
ATOM 696 C C . TRP A 1 83 ? 21.727 -4.358 -45.268 1.00 91.69 83 TRP A C 1
ATOM 698 O O . TRP A 1 83 ? 22.143 -4.668 -46.387 1.00 91.69 83 TRP A O 1
ATOM 708 N N . LEU A 1 84 ? 21.537 -3.077 -44.930 1.00 89.62 84 LEU A N 1
ATOM 709 C CA . LEU A 1 84 ? 21.815 -1.960 -45.838 1.00 89.62 84 LEU A CA 1
ATOM 710 C C . LEU A 1 84 ? 23.297 -1.861 -46.214 1.00 89.62 84 LEU A C 1
ATOM 712 O O . LEU A 1 84 ? 23.613 -1.484 -47.347 1.00 89.62 84 LEU A O 1
ATOM 716 N N . ASN A 1 85 ? 24.205 -2.144 -45.279 1.00 88.81 85 ASN A N 1
ATOM 717 C CA . ASN A 1 85 ? 25.640 -2.110 -45.548 1.00 88.81 85 ASN A CA 1
ATOM 718 C C . ASN A 1 85 ? 26.080 -3.325 -46.371 1.00 88.81 85 ASN A C 1
ATOM 720 O O . ASN A 1 85 ? 26.746 -3.131 -47.388 1.00 88.81 85 ASN A O 1
ATOM 724 N N . GLN A 1 86 ? 25.611 -4.531 -46.042 1.00 91.00 86 GLN A N 1
ATOM 725 C CA . GLN A 1 86 ? 25.858 -5.740 -46.840 1.00 91.00 86 GLN A CA 1
ATOM 726 C C . GLN A 1 86 ? 25.383 -5.565 -48.291 1.00 91.00 86 GLN A C 1
ATOM 728 O O . GLN A 1 86 ? 26.160 -5.740 -49.230 1.00 91.00 86 GLN A O 1
ATOM 733 N N . LYS A 1 87 ? 24.145 -5.093 -48.497 1.00 91.19 87 LYS A N 1
ATOM 734 C CA . LYS A 1 87 ? 23.597 -4.798 -49.836 1.00 91.19 87 LYS A CA 1
ATOM 735 C C . LYS A 1 87 ? 24.412 -3.763 -50.606 1.00 91.19 87 LYS A C 1
ATOM 737 O O . LYS A 1 87 ? 24.560 -3.867 -51.825 1.00 91.19 87 LYS A O 1
ATOM 742 N N . TYR A 1 88 ? 24.913 -2.734 -49.924 1.00 90.19 88 TYR A N 1
ATOM 743 C CA . TYR A 1 88 ? 25.762 -1.721 -50.549 1.00 90.19 88 TYR A CA 1
ATOM 744 C C . TYR A 1 88 ? 27.091 -2.324 -51.024 1.00 90.19 88 TYR A C 1
ATOM 746 O O . TYR A 1 88 ? 27.503 -2.075 -52.160 1.00 90.19 88 TYR A O 1
ATOM 754 N N . ILE A 1 89 ? 27.726 -3.140 -50.181 1.00 89.31 89 ILE A N 1
ATOM 755 C CA . ILE A 1 89 ? 29.001 -3.808 -50.468 1.00 89.31 89 ILE A CA 1
ATOM 756 C C . ILE A 1 89 ? 28.848 -4.780 -51.633 1.00 89.31 89 ILE A C 1
ATOM 758 O O . ILE A 1 89 ? 29.597 -4.691 -52.609 1.00 89.31 89 ILE A O 1
ATOM 762 N N . GLU A 1 90 ? 27.829 -5.637 -51.583 1.00 91.31 90 GLU A N 1
ATOM 763 C CA . GLU A 1 90 ? 27.502 -6.585 -52.646 1.00 91.31 90 GLU A CA 1
ATOM 764 C C . GLU A 1 90 ? 27.300 -5.861 -53.985 1.00 91.31 90 GLU A C 1
ATOM 766 O O . GLU A 1 90 ? 27.932 -6.188 -54.991 1.00 91.31 90 GLU A O 1
ATOM 771 N N . ARG A 1 91 ? 26.489 -4.795 -53.995 1.00 92.00 91 ARG A N 1
ATOM 772 C CA . ARG A 1 91 ? 26.227 -4.009 -55.205 1.00 92.00 91 ARG A CA 1
ATOM 773 C C . ARG A 1 91 ? 27.498 -3.385 -55.779 1.00 92.00 91 ARG A C 1
ATOM 775 O O . ARG A 1 91 ? 27.677 -3.386 -56.995 1.00 92.00 91 ARG A O 1
ATOM 782 N N . LYS A 1 92 ? 28.373 -2.831 -54.937 1.00 90.88 92 LYS A N 1
ATOM 783 C CA . LYS A 1 92 ? 29.632 -2.226 -55.391 1.00 90.88 92 LYS A CA 1
ATOM 784 C C . LYS A 1 92 ? 30.591 -3.271 -55.957 1.00 90.88 92 LYS A C 1
ATOM 786 O O . LYS A 1 92 ? 31.152 -3.027 -57.023 1.00 90.88 92 LYS A O 1
ATOM 791 N N . ARG A 1 93 ? 30.702 -4.443 -55.326 1.00 90.56 93 ARG A N 1
ATOM 792 C CA . ARG A 1 93 ? 31.495 -5.564 -55.856 1.00 90.56 93 AR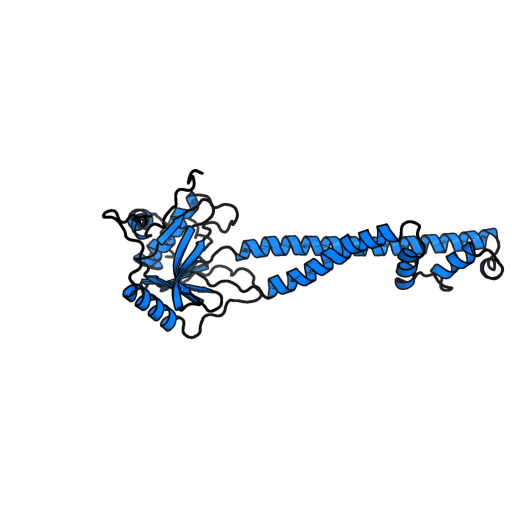G A CA 1
ATOM 793 C C . ARG A 1 93 ? 30.958 -6.071 -57.194 1.00 90.56 93 ARG A C 1
ATOM 795 O O . ARG A 1 93 ? 31.744 -6.339 -58.097 1.00 90.56 93 ARG A O 1
ATOM 802 N N . ASN A 1 94 ? 29.637 -6.137 -57.351 1.00 92.50 94 ASN A N 1
ATOM 803 C CA . ASN A 1 94 ? 29.009 -6.579 -58.598 1.00 92.50 94 ASN A CA 1
ATOM 804 C C . ASN A 1 94 ? 29.244 -5.604 -59.763 1.00 92.50 94 ASN A C 1
ATOM 806 O O . ASN A 1 94 ? 29.371 -6.041 -60.902 1.00 92.50 94 ASN A O 1
ATOM 810 N N . ILE A 1 95 ? 29.309 -4.295 -59.497 1.00 92.69 95 ILE A N 1
ATOM 811 C CA . ILE A 1 95 ? 29.486 -3.272 -60.543 1.00 92.69 95 ILE A CA 1
ATOM 812 C C . ILE A 1 95 ? 30.967 -3.042 -60.876 1.00 92.69 95 ILE A C 1
ATOM 814 O O . ILE A 1 95 ? 31.309 -2.880 -62.043 1.00 92.69 95 ILE A O 1
ATOM 818 N N . TYR A 1 96 ? 31.839 -2.996 -59.864 1.00 90.62 96 TYR A N 1
ATOM 819 C CA . TYR A 1 96 ? 33.226 -2.533 -60.010 1.00 90.62 96 TYR A CA 1
ATOM 820 C C . TYR A 1 96 ? 34.282 -3.628 -59.780 1.00 90.62 96 TYR A C 1
ATOM 822 O O . TYR A 1 96 ? 35.475 -3.356 -59.898 1.00 90.62 96 TYR A O 1
ATOM 830 N N . GLY A 1 97 ? 33.863 -4.860 -59.475 1.00 89.88 97 GLY A N 1
ATOM 831 C CA . GLY A 1 97 ? 34.740 -5.999 -59.195 1.00 89.88 97 GLY A CA 1
ATOM 832 C C . GLY A 1 97 ? 34.930 -6.273 -57.698 1.00 89.88 97 GLY A C 1
ATOM 833 O O . GLY A 1 97 ? 34.752 -5.392 -56.856 1.00 89.88 97 GLY A O 1
ATOM 834 N N . LYS A 1 98 ? 35.295 -7.518 -57.356 1.00 87.12 98 LYS A N 1
ATOM 835 C CA . LYS A 1 98 ? 35.414 -7.990 -55.960 1.00 87.12 98 LYS A CA 1
ATOM 836 C C . LYS A 1 98 ? 36.405 -7.165 -55.128 1.00 87.12 98 LYS A C 1
ATOM 838 O O . LYS A 1 98 ? 36.098 -6.846 -53.983 1.00 87.12 98 LYS A O 1
ATOM 843 N N . ASP A 1 99 ? 37.503 -6.734 -55.744 1.00 88.75 99 ASP A N 1
ATOM 844 C CA . ASP A 1 99 ? 38.580 -5.967 -55.099 1.00 88.75 99 ASP A CA 1
ATOM 845 C C . ASP A 1 99 ? 38.291 -4.451 -55.034 1.00 88.75 99 ASP A C 1
ATOM 847 O O . ASP A 1 99 ? 39.190 -3.651 -54.771 1.00 88.75 99 ASP A O 1
ATOM 851 N N . PHE A 1 100 ? 37.058 -4.011 -55.326 1.00 88.56 100 PHE A N 1
ATOM 852 C CA . PHE A 1 100 ? 36.705 -2.587 -55.386 1.00 88.56 100 PHE A CA 1
ATOM 853 C C . PHE A 1 100 ? 37.101 -1.827 -54.114 1.00 88.56 100 PHE A C 1
ATOM 855 O O . PHE A 1 100 ? 37.707 -0.764 -54.204 1.00 88.56 100 PHE A O 1
ATOM 862 N N . PHE A 1 101 ? 36.795 -2.376 -52.937 1.00 86.25 101 PHE A N 1
ATOM 863 C CA . PHE A 1 101 ? 37.063 -1.712 -51.657 1.00 86.25 101 PHE A CA 1
ATOM 864 C C . PHE A 1 101 ? 38.553 -1.673 -51.281 1.00 86.25 101 PHE A C 1
ATOM 866 O O . PHE A 1 101 ? 38.935 -0.846 -50.461 1.00 86.25 101 PHE A O 1
ATOM 873 N N . GLU A 1 102 ? 39.395 -2.497 -51.909 1.00 86.31 102 GLU A N 1
ATOM 874 C CA . GLU A 1 102 ? 40.854 -2.495 -51.711 1.00 86.31 102 GLU A CA 1
ATOM 875 C C . GLU A 1 102 ? 41.562 -1.468 -52.605 1.00 86.31 102 GLU A C 1
ATOM 877 O O . GLU A 1 102 ? 42.646 -0.990 -52.280 1.00 86.31 102 GLU A O 1
ATOM 882 N N . LYS A 1 103 ? 40.955 -1.141 -53.753 1.00 88.19 103 LYS A N 1
ATOM 883 C CA . LYS A 1 103 ? 41.560 -0.309 -54.808 1.00 88.19 103 LYS A CA 1
ATOM 884 C C . LYS A 1 103 ? 40.929 1.077 -54.930 1.00 88.19 103 LYS A C 1
ATOM 886 O O . LYS A 1 103 ? 41.480 1.943 -55.606 1.00 88.19 103 LYS A O 1
ATOM 891 N N . THR A 1 104 ? 39.749 1.282 -54.350 1.00 87.94 104 THR A N 1
ATOM 892 C CA . THR A 1 104 ? 39.019 2.546 -54.462 1.00 87.94 104 THR A CA 1
ATOM 893 C C . THR A 1 104 ? 39.639 3.632 -53.587 1.00 87.94 104 THR A C 1
ATOM 895 O O . THR A 1 104 ? 40.016 3.383 -52.450 1.00 87.94 104 THR A O 1
ATOM 898 N N . ASN A 1 105 ? 39.674 4.863 -54.102 1.00 89.12 105 ASN A N 1
ATOM 899 C CA . ASN A 1 105 ? 40.009 6.065 -53.329 1.00 89.12 105 ASN A CA 1
ATOM 900 C C . ASN A 1 105 ? 38.749 6.835 -52.882 1.00 89.12 105 ASN A C 1
ATOM 902 O O . ASN A 1 105 ? 38.852 7.936 -52.340 1.00 89.12 105 ASN A O 1
ATOM 906 N N . ASP A 1 106 ? 37.551 6.288 -53.131 1.00 88.94 106 ASP A N 1
ATOM 907 C CA . ASP A 1 106 ? 36.285 6.882 -52.696 1.00 88.94 106 ASP A CA 1
ATOM 908 C C . ASP A 1 106 ? 36.158 6.785 -51.168 1.00 88.94 106 ASP A C 1
ATOM 910 O O . ASP A 1 106 ? 35.802 5.741 -50.611 1.00 88.94 106 ASP A O 1
ATOM 914 N N . GLN A 1 107 ? 36.435 7.903 -50.493 1.00 86.56 107 GLN A N 1
ATOM 915 C CA . GLN A 1 107 ? 36.376 8.014 -49.035 1.00 86.56 107 GLN A CA 1
ATOM 916 C C . GLN A 1 107 ? 35.000 7.650 -48.467 1.00 86.56 107 GLN A C 1
ATOM 918 O O . GLN A 1 107 ? 34.923 7.103 -47.367 1.00 86.56 107 GLN A O 1
ATOM 923 N N . TYR A 1 108 ? 33.914 7.908 -49.203 1.00 85.00 108 TYR A N 1
ATOM 924 C CA . TYR A 1 108 ? 32.573 7.544 -48.757 1.00 85.00 108 TYR A CA 1
ATOM 925 C C . TYR A 1 108 ? 32.369 6.027 -48.806 1.00 85.00 108 TYR A C 1
ATOM 927 O O . TYR A 1 108 ? 31.858 5.440 -47.850 1.00 85.00 108 TYR A O 1
ATOM 935 N N . ALA A 1 109 ? 32.801 5.378 -49.891 1.00 85.94 109 ALA A N 1
ATOM 936 C CA . ALA A 1 109 ? 32.724 3.926 -50.027 1.00 85.94 109 ALA A CA 1
ATOM 937 C C . ALA A 1 109 ? 33.579 3.204 -48.974 1.00 85.94 109 ALA A C 1
ATOM 939 O O . ALA A 1 109 ? 33.098 2.250 -48.363 1.00 85.94 109 ALA A O 1
ATOM 940 N N . ILE A 1 110 ? 34.798 3.694 -48.717 1.00 86.56 110 ILE A N 1
ATOM 941 C CA . ILE A 1 110 ? 35.692 3.168 -47.672 1.00 86.56 110 ILE A CA 1
ATOM 942 C C . ILE A 1 110 ? 35.076 3.367 -46.283 1.00 86.56 110 ILE A C 1
ATOM 944 O O . ILE A 1 110 ? 34.991 2.421 -45.506 1.00 86.56 110 ILE A O 1
ATOM 948 N N . SER A 1 111 ? 34.593 4.577 -45.971 1.00 84.38 111 SER A N 1
ATOM 949 C CA . SER A 1 111 ? 33.944 4.867 -44.686 1.00 84.38 111 SER A CA 1
ATOM 950 C C . SER A 1 111 ? 32.745 3.955 -44.445 1.00 84.38 111 SER A C 1
ATOM 952 O O . SER A 1 111 ? 32.562 3.476 -43.331 1.00 84.38 111 SER A O 1
ATOM 954 N N . ARG A 1 112 ? 31.940 3.689 -45.479 1.00 84.06 112 ARG A N 1
ATOM 955 C CA . ARG A 1 112 ? 30.770 2.819 -45.367 1.00 84.06 112 ARG A CA 1
ATOM 956 C C . ARG A 1 112 ? 31.137 1.344 -45.205 1.00 84.06 112 ARG A C 1
ATOM 958 O O . ARG A 1 112 ? 30.510 0.674 -44.396 1.00 84.06 112 ARG A O 1
ATOM 965 N N . TYR A 1 113 ? 32.155 0.865 -45.920 1.00 85.88 113 TYR A N 1
ATOM 966 C CA . TYR A 1 113 ? 32.698 -0.488 -45.756 1.00 85.88 113 TYR A CA 1
ATOM 967 C C . TYR A 1 113 ? 33.236 -0.709 -44.335 1.00 85.88 113 TYR A C 1
ATOM 969 O O . TYR A 1 113 ? 32.885 -1.682 -43.678 1.00 85.88 113 TYR A O 1
ATOM 977 N N . ASN A 1 114 ? 33.971 0.270 -43.801 1.00 84.00 114 ASN A N 1
ATOM 978 C CA . ASN A 1 114 ? 34.554 0.207 -42.460 1.00 84.00 114 ASN A CA 1
ATOM 979 C C . ASN A 1 114 ? 33.524 0.251 -41.311 1.00 84.00 114 ASN A C 1
ATOM 981 O O . ASN A 1 114 ? 33.916 0.092 -40.159 1.00 84.00 114 ASN A O 1
ATOM 985 N N . ARG A 1 115 ? 32.226 0.473 -41.579 1.00 81.25 115 ARG A N 1
ATOM 986 C CA . ARG A 1 115 ? 31.172 0.479 -40.542 1.00 81.25 115 ARG A CA 1
ATOM 987 C C . ARG A 1 115 ? 30.790 -0.909 -40.035 1.00 81.25 115 ARG A C 1
ATOM 989 O O . ARG A 1 115 ? 30.220 -0.984 -38.955 1.00 81.25 115 ARG A O 1
ATOM 996 N N . ILE A 1 116 ? 31.036 -1.963 -40.814 1.00 81.12 116 ILE A N 1
ATOM 997 C CA . ILE A 1 116 ? 30.668 -3.349 -40.467 1.00 81.12 116 ILE A CA 1
ATOM 998 C C . ILE A 1 116 ? 31.871 -4.292 -40.408 1.00 81.12 116 ILE A C 1
ATOM 1000 O O . ILE A 1 116 ? 31.685 -5.498 -40.367 1.00 81.12 116 ILE A O 1
ATOM 1004 N N . GLY A 1 117 ? 33.088 -3.748 -40.493 1.00 70.81 117 GLY A N 1
ATOM 1005 C CA . GLY A 1 117 ? 34.303 -4.553 -40.502 1.00 70.81 117 GLY A CA 1
ATOM 1006 C C . GLY A 1 117 ? 34.494 -5.392 -41.772 1.00 70.81 117 GLY A C 1
ATOM 1007 O O . GLY A 1 117 ? 33.714 -5.358 -42.724 1.00 70.81 117 GLY A O 1
ATOM 1008 N N . SER A 1 118 ? 35.602 -6.131 -41.803 1.00 72.50 118 SER A N 1
ATOM 1009 C CA . SER A 1 118 ? 35.947 -7.056 -42.892 1.00 72.50 118 SER A CA 1
ATOM 1010 C C . SER A 1 118 ? 35.229 -8.405 -42.795 1.00 72.50 118 SER A C 1
ATOM 1012 O O . SER A 1 118 ? 35.321 -9.212 -43.714 1.00 72.50 118 SER A O 1
ATOM 1014 N N . ASP A 1 119 ? 34.576 -8.670 -41.667 1.00 80.75 119 ASP A N 1
ATOM 1015 C CA . ASP A 1 119 ? 33.738 -9.837 -41.396 1.00 80.75 119 ASP A CA 1
ATOM 1016 C C . ASP A 1 119 ? 32.296 -9.671 -41.902 1.00 80.75 119 ASP A C 1
ATOM 1018 O O . ASP A 1 119 ? 31.539 -10.636 -41.888 1.00 80.75 119 ASP A O 1
ATOM 1022 N N . GLU A 1 120 ? 31.937 -8.486 -42.414 1.00 82.06 120 GLU A N 1
ATOM 1023 C CA . GLU A 1 120 ? 30.642 -8.170 -43.042 1.00 82.06 120 GLU A CA 1
ATOM 1024 C C . GLU A 1 120 ? 29.423 -8.361 -42.124 1.00 82.06 120 GLU A C 1
ATOM 1026 O O . GLU A 1 120 ? 28.276 -8.372 -42.584 1.00 82.06 120 GLU A O 1
ATOM 1031 N N . VAL A 1 121 ? 29.665 -8.457 -40.819 1.00 87.06 121 VAL A N 1
ATOM 1032 C CA . VAL A 1 121 ? 28.659 -8.591 -39.769 1.00 87.06 121 VAL A CA 1
ATOM 1033 C C . VAL A 1 121 ? 28.795 -7.386 -38.857 1.00 87.06 121 VAL A C 1
ATOM 1035 O O . VAL A 1 121 ? 29.866 -7.098 -38.339 1.00 87.06 121 VAL A O 1
ATOM 1038 N N . MET A 1 122 ? 27.701 -6.665 -38.645 1.00 88.12 122 MET A N 1
ATOM 1039 C CA . MET A 1 122 ? 27.719 -5.492 -37.789 1.00 88.12 122 MET A CA 1
ATOM 1040 C C . MET A 1 122 ? 27.594 -5.952 -36.341 1.00 88.12 122 MET A C 1
ATOM 1042 O O . MET A 1 122 ? 26.560 -6.475 -35.941 1.00 88.12 122 MET A O 1
ATOM 1046 N N . SER A 1 123 ? 28.589 -5.701 -35.501 1.00 90.00 123 SER A N 1
ATOM 1047 C CA . SER A 1 123 ? 28.428 -5.866 -34.056 1.00 90.00 123 SER A CA 1
ATOM 1048 C C . SER A 1 123 ? 27.513 -4.781 -33.469 1.00 90.00 123 SER A C 1
ATOM 1050 O O . SER A 1 123 ? 27.414 -3.664 -33.983 1.00 90.00 123 SER A O 1
ATOM 1052 N N . PHE A 1 124 ? 26.895 -5.048 -32.312 1.00 88.38 124 PHE A N 1
ATOM 1053 C CA . PHE A 1 124 ? 26.078 -4.040 -31.620 1.00 88.38 124 PHE A CA 1
ATOM 1054 C C . PHE A 1 124 ? 26.871 -2.758 -31.297 1.00 88.38 124 PHE A C 1
ATOM 1056 O O . PHE A 1 124 ? 26.334 -1.652 -31.340 1.00 88.38 124 PHE A O 1
ATOM 1063 N N . LYS A 1 125 ? 28.173 -2.883 -31.003 1.00 88.75 125 LYS A N 1
ATOM 1064 C CA . LYS A 1 125 ? 29.049 -1.734 -30.738 1.00 88.75 125 LYS A CA 1
ATOM 1065 C C . LYS A 1 125 ? 29.227 -0.865 -31.984 1.00 88.75 125 LYS A C 1
ATOM 1067 O O . LYS A 1 125 ? 29.152 0.360 -31.880 1.00 88.75 125 LYS A O 1
ATOM 1072 N N . GLU A 1 126 ? 29.453 -1.483 -33.139 1.00 88.94 126 GLU A N 1
ATOM 1073 C CA . GLU A 1 126 ? 29.558 -0.783 -34.423 1.00 88.94 126 GLU A CA 1
ATOM 1074 C C . GLU A 1 126 ? 28.236 -0.129 -34.806 1.00 88.94 126 GLU A C 1
ATOM 1076 O O . GLU A 1 126 ? 28.231 1.036 -35.196 1.00 88.94 126 GLU A O 1
ATOM 1081 N N . PHE A 1 127 ? 27.113 -0.815 -34.580 1.00 89.81 127 PHE A N 1
ATOM 1082 C CA . PHE A 1 127 ? 25.783 -0.241 -34.756 1.00 89.81 127 PHE A CA 1
ATOM 1083 C C . PHE A 1 127 ? 25.581 1.023 -33.918 1.00 89.81 127 PHE A C 1
ATOM 1085 O O . PHE A 1 127 ? 25.150 2.047 -34.443 1.00 89.81 127 PHE A O 1
ATOM 1092 N N . ILE A 1 128 ? 25.905 0.984 -32.623 1.00 89.00 128 ILE A N 1
ATOM 1093 C CA . ILE A 1 128 ? 25.764 2.144 -31.733 1.00 89.00 128 ILE A CA 1
ATOM 1094 C C . ILE A 1 128 ? 26.676 3.290 -32.183 1.00 89.00 128 ILE A C 1
ATOM 1096 O O . ILE A 1 128 ? 26.239 4.443 -32.226 1.00 89.00 128 ILE A O 1
ATOM 1100 N N . HIS A 1 129 ? 27.919 2.984 -32.564 1.00 86.75 129 HIS A N 1
ATOM 1101 C CA . HIS A 1 129 ? 28.844 3.982 -33.092 1.00 86.75 129 HIS A CA 1
ATOM 1102 C C . HIS A 1 129 ? 28.308 4.621 -34.382 1.00 86.75 129 HIS A C 1
ATOM 1104 O O . HIS A 1 129 ? 28.285 5.846 -34.493 1.00 86.75 129 HIS A O 1
ATOM 1110 N N . ASP A 1 130 ? 27.819 3.818 -35.329 1.00 84.44 130 ASP A N 1
ATOM 1111 C CA . ASP A 1 130 ? 27.238 4.299 -36.583 1.00 84.44 130 ASP A CA 1
ATOM 1112 C C . ASP A 1 130 ? 25.978 5.138 -36.333 1.00 84.44 130 ASP A C 1
ATOM 1114 O O . ASP A 1 130 ? 25.875 6.267 -36.817 1.00 84.44 130 ASP A O 1
ATOM 1118 N N . ARG A 1 131 ? 25.053 4.632 -35.505 1.00 84.88 131 ARG A N 1
ATOM 1119 C CA . ARG A 1 131 ? 23.770 5.265 -35.156 1.00 84.88 131 ARG A CA 1
ATOM 1120 C C . ARG A 1 131 ? 23.938 6.691 -34.641 1.00 84.88 131 ARG A C 1
ATOM 1122 O O . ARG A 1 131 ? 23.103 7.539 -34.978 1.00 84.88 131 ARG A O 1
ATOM 1129 N N . TYR A 1 132 ? 24.968 6.937 -33.832 1.00 85.25 132 TYR A N 1
ATOM 1130 C CA . TYR A 1 132 ? 25.190 8.232 -33.193 1.00 85.25 132 TYR A CA 1
ATOM 1131 C C . TYR A 1 132 ? 26.252 9.097 -33.873 1.00 85.25 132 TYR A C 1
ATOM 1133 O O . TYR A 1 132 ? 26.157 10.310 -33.761 1.00 85.25 132 TYR A O 1
ATOM 1141 N N . ASN A 1 133 ? 27.205 8.559 -34.633 1.00 81.38 133 ASN A N 1
ATOM 1142 C CA . ASN A 1 133 ? 28.248 9.402 -35.239 1.00 81.38 133 ASN A CA 1
ATOM 1143 C C . ASN A 1 133 ? 28.034 9.694 -36.728 1.00 81.38 133 ASN A C 1
ATOM 1145 O O . ASN A 1 133 ? 28.573 10.677 -37.229 1.00 81.38 133 ASN A O 1
ATOM 1149 N N . ASN A 1 134 ? 27.229 8.892 -37.434 1.00 71.81 134 ASN A N 1
ATOM 1150 C CA . ASN A 1 134 ? 27.221 8.895 -38.899 1.00 71.81 134 ASN A CA 1
ATOM 1151 C C . ASN A 1 134 ? 25.866 9.232 -39.564 1.00 71.81 134 ASN A C 1
ATOM 1153 O O . ASN A 1 134 ? 25.782 9.190 -40.795 1.00 71.81 134 ASN A O 1
ATOM 1157 N N . TYR A 1 135 ? 24.809 9.554 -38.802 1.00 66.50 135 TYR A N 1
ATOM 1158 C CA . TYR A 1 135 ? 23.477 9.898 -39.337 1.00 66.50 135 TYR A CA 1
ATOM 1159 C C . TYR A 1 135 ? 23.157 11.396 -39.228 1.00 66.50 135 TYR A C 1
ATOM 1161 O O . TYR A 1 135 ? 23.527 12.067 -38.272 1.00 66.50 135 TYR A O 1
ATOM 1169 N N . THR A 1 136 ? 22.360 11.914 -40.168 1.00 59.25 136 THR A N 1
ATOM 1170 C CA . THR A 1 136 ? 22.009 13.344 -40.307 1.00 59.25 136 THR A CA 1
ATOM 1171 C C . THR A 1 136 ? 21.113 13.924 -39.201 1.00 59.25 136 THR A C 1
ATOM 1173 O O . THR A 1 136 ? 20.796 15.108 -39.233 1.00 59.25 136 THR A O 1
ATOM 1176 N N . HIS A 1 137 ? 20.732 13.137 -38.189 1.00 68.62 137 HIS A N 1
ATOM 1177 C CA . HIS A 1 137 ? 19.860 13.564 -37.083 1.00 68.62 137 HIS A CA 1
ATOM 1178 C C . HIS A 1 137 ? 20.328 13.040 -35.715 1.00 68.62 137 HIS A C 1
ATOM 1180 O O . HIS A 1 137 ? 19.510 12.739 -34.843 1.00 68.62 137 HIS A O 1
ATOM 1186 N N . THR A 1 138 ? 21.645 12.928 -35.515 1.00 75.25 138 THR A N 1
ATOM 1187 C CA . THR A 1 138 ? 22.262 12.432 -34.274 1.00 75.25 138 THR A CA 1
ATOM 1188 C C . THR A 1 138 ? 21.677 13.066 -33.011 1.00 75.25 138 THR A C 1
ATOM 1190 O O . THR A 1 138 ? 21.262 12.348 -32.108 1.00 75.25 138 THR A O 1
ATOM 1193 N N . THR A 1 139 ? 21.583 14.397 -32.940 1.00 80.81 139 THR A N 1
ATOM 1194 C CA . THR A 1 139 ? 21.141 15.094 -31.719 1.00 80.81 139 THR A CA 1
ATOM 1195 C C . THR A 1 139 ? 19.694 14.770 -31.349 1.00 80.81 139 THR A C 1
ATOM 1197 O O . THR A 1 139 ? 19.408 14.466 -30.194 1.00 80.81 139 THR A O 1
ATOM 1200 N N . GLN A 1 140 ? 18.781 14.779 -32.324 1.00 83.31 140 GLN A N 1
ATOM 1201 C CA . GLN A 1 140 ? 17.372 14.440 -32.094 1.00 83.31 140 GLN A CA 1
ATOM 1202 C C . GLN A 1 140 ? 17.214 12.983 -31.656 1.00 83.31 140 GLN A C 1
ATOM 1204 O O . GLN A 1 140 ? 16.427 12.686 -30.760 1.00 83.31 140 GLN A O 1
ATOM 1209 N N . ARG A 1 141 ? 17.999 12.081 -32.252 1.00 83.12 141 ARG A N 1
ATOM 1210 C CA . ARG A 1 141 ? 17.995 10.659 -31.912 1.00 83.12 141 ARG A CA 1
ATOM 1211 C C . ARG A 1 141 ? 18.539 10.406 -30.506 1.00 83.12 141 ARG A C 1
ATOM 1213 O O . ARG A 1 141 ? 17.908 9.673 -29.760 1.00 83.12 141 ARG A O 1
ATOM 1220 N N . ILE A 1 142 ? 19.632 11.065 -30.115 1.00 85.81 142 ILE A N 1
ATOM 1221 C CA . ILE A 1 142 ? 20.166 11.000 -28.744 1.00 85.81 142 ILE A CA 1
ATOM 1222 C C . ILE A 1 142 ? 19.120 11.488 -27.739 1.00 85.81 142 ILE A C 1
ATOM 1224 O O . ILE A 1 142 ? 18.865 10.807 -26.752 1.00 85.81 142 ILE A O 1
ATOM 1228 N N . ILE A 1 143 ? 18.482 12.636 -27.992 1.00 87.38 143 ILE A N 1
ATOM 1229 C CA . ILE A 1 143 ? 17.434 13.168 -27.107 1.00 87.38 143 ILE A CA 1
ATOM 1230 C C . ILE A 1 143 ? 16.267 12.180 -26.996 1.00 87.38 143 ILE A C 1
ATOM 1232 O O . ILE A 1 143 ? 15.822 11.885 -25.888 1.00 87.38 143 ILE A O 1
ATOM 1236 N N . GLY A 1 144 ? 15.800 11.636 -28.122 1.00 88.12 144 GLY A N 1
ATOM 1237 C CA . GLY A 1 144 ? 14.744 10.626 -28.138 1.00 88.12 144 GLY A CA 1
ATOM 1238 C C . GLY A 1 144 ? 15.124 9.384 -27.334 1.00 88.12 144 GLY A C 1
ATOM 1239 O O . GLY A 1 144 ? 14.369 8.958 -26.465 1.00 88.12 144 GLY A O 1
ATOM 1240 N N . ASP A 1 145 ? 16.316 8.841 -27.561 1.00 87.69 145 ASP A N 1
ATOM 1241 C CA . ASP A 1 145 ? 16.800 7.648 -26.868 1.00 87.69 145 ASP A CA 1
ATOM 1242 C C . ASP A 1 145 ? 16.974 7.910 -25.352 1.00 87.69 145 ASP A C 1
ATOM 1244 O O . ASP A 1 145 ? 16.613 7.064 -24.537 1.00 87.69 145 ASP A O 1
ATOM 1248 N N . ILE A 1 146 ? 17.410 9.106 -24.932 1.00 87.69 146 ILE A N 1
ATOM 1249 C CA . ILE A 1 146 ? 17.453 9.496 -23.508 1.00 87.69 146 ILE A CA 1
ATOM 1250 C C . ILE A 1 146 ? 16.046 9.551 -22.902 1.00 87.69 146 ILE A C 1
ATOM 1252 O O . ILE A 1 146 ? 15.829 9.036 -21.805 1.00 87.69 146 ILE A O 1
ATOM 1256 N N . ILE A 1 147 ? 15.081 10.157 -23.593 1.00 89.06 147 ILE A N 1
ATOM 1257 C CA . ILE A 1 147 ? 13.708 10.284 -23.088 1.00 89.06 147 ILE A CA 1
ATOM 1258 C C . ILE A 1 147 ? 13.056 8.907 -22.966 1.00 89.06 147 ILE A C 1
ATOM 1260 O O . ILE A 1 147 ? 12.476 8.588 -21.933 1.00 89.06 147 ILE A O 1
ATOM 1264 N N . PHE A 1 148 ? 13.160 8.077 -23.999 1.00 88.81 148 PHE A N 1
ATOM 1265 C CA . PHE A 1 148 ? 12.421 6.819 -24.070 1.00 88.81 148 PHE A CA 1
ATOM 1266 C C . PHE A 1 148 ? 13.149 5.618 -23.456 1.00 88.81 148 PHE A C 1
ATOM 1268 O O . PHE A 1 148 ? 12.497 4.616 -23.180 1.00 88.81 148 PHE A O 1
ATOM 1275 N N . THR A 1 149 ? 14.456 5.709 -23.206 1.00 90.94 149 THR A N 1
ATOM 1276 C CA . THR A 1 149 ? 15.228 4.657 -22.521 1.00 90.94 149 THR A CA 1
ATOM 1277 C C . THR A 1 149 ? 15.679 5.119 -21.139 1.00 90.94 149 THR A C 1
ATOM 1279 O O . THR A 1 149 ? 15.498 4.409 -20.152 1.00 90.94 149 THR A O 1
ATOM 1282 N N . GLY A 1 150 ? 16.220 6.335 -21.041 1.00 90.88 150 GLY A N 1
ATOM 1283 C CA . GLY A 1 150 ? 16.749 6.886 -19.794 1.00 90.88 150 GLY A CA 1
ATOM 1284 C C . GLY A 1 150 ? 15.672 7.147 -18.740 1.00 90.88 150 GLY A C 1
ATOM 1285 O O . GLY A 1 150 ? 15.832 6.710 -17.602 1.00 90.88 150 GLY A O 1
ATOM 1286 N N . ILE A 1 151 ? 14.557 7.801 -19.098 1.00 89.62 151 ILE A N 1
ATOM 1287 C CA . ILE A 1 151 ? 13.476 8.081 -18.132 1.00 89.62 151 ILE A CA 1
ATOM 1288 C C . ILE A 1 151 ? 12.850 6.783 -17.604 1.00 89.62 151 ILE A C 1
ATOM 1290 O O . ILE A 1 151 ? 12.735 6.665 -16.383 1.00 89.62 151 ILE A O 1
ATOM 1294 N N . PRO A 1 152 ? 12.493 5.781 -18.436 1.00 92.69 152 PRO A N 1
ATOM 1295 C CA . PRO A 1 152 ? 11.968 4.527 -17.907 1.00 92.69 152 PRO A CA 1
ATOM 1296 C C . PRO A 1 152 ? 12.958 3.769 -17.032 1.00 92.69 152 PRO A C 1
ATOM 1298 O O . PRO A 1 152 ? 12.561 3.251 -15.990 1.00 92.69 152 PRO A O 1
ATOM 1301 N N . LEU A 1 153 ? 14.244 3.755 -17.396 1.00 93.88 153 LEU A N 1
ATOM 1302 C CA . LEU A 1 153 ? 15.277 3.122 -16.580 1.00 93.88 153 LEU A CA 1
ATOM 1303 C C . LEU A 1 153 ? 15.394 3.798 -15.207 1.00 93.88 153 LEU A C 1
ATOM 1305 O O . LEU A 1 153 ? 15.354 3.117 -14.184 1.00 93.88 153 LEU A O 1
ATOM 1309 N N . LEU A 1 154 ? 15.472 5.132 -15.169 1.00 93.25 154 LEU A N 1
ATOM 1310 C CA . LEU A 1 154 ? 15.483 5.895 -13.917 1.00 93.25 154 LEU A CA 1
ATOM 1311 C C . LEU A 1 154 ? 14.199 5.682 -13.109 1.00 93.25 154 LEU A C 1
ATOM 1313 O O . LEU A 1 154 ? 14.258 5.494 -11.896 1.00 93.25 154 LEU A O 1
ATOM 1317 N N . GLY A 1 155 ? 13.046 5.660 -13.777 1.00 91.56 155 GLY A N 1
ATOM 1318 C CA . GLY A 1 155 ? 11.756 5.390 -13.155 1.00 91.56 155 GLY A CA 1
ATOM 1319 C C . GLY A 1 155 ? 11.735 4.028 -12.465 1.00 91.56 155 GLY A C 1
ATOM 1320 O O . GLY A 1 155 ? 11.365 3.946 -11.298 1.00 91.56 155 GLY A O 1
ATOM 1321 N N . ILE A 1 156 ? 12.209 2.973 -13.132 1.00 92.94 156 ILE A N 1
ATOM 1322 C CA . ILE A 1 156 ? 12.323 1.629 -12.549 1.00 92.94 156 ILE A CA 1
ATOM 1323 C C . ILE A 1 156 ? 13.306 1.628 -11.372 1.00 92.94 156 ILE A C 1
ATOM 1325 O O . ILE A 1 156 ? 12.982 1.085 -10.315 1.00 92.94 156 ILE A O 1
ATOM 1329 N N . LEU A 1 157 ? 14.470 2.268 -11.524 1.00 92.25 157 LEU A N 1
ATOM 1330 C CA . LEU A 1 157 ? 15.493 2.355 -10.475 1.00 92.25 157 LEU A CA 1
ATOM 1331 C C . LEU A 1 157 ? 15.002 3.076 -9.214 1.00 92.25 157 LEU A C 1
ATOM 1333 O O . LEU A 1 157 ? 15.473 2.761 -8.126 1.00 92.25 157 LEU A O 1
ATOM 1337 N N . ILE A 1 158 ? 14.061 4.014 -9.334 1.00 90.94 158 ILE A N 1
ATOM 1338 C CA . ILE A 1 158 ? 13.455 4.709 -8.189 1.00 90.94 158 ILE A CA 1
ATOM 1339 C C . ILE A 1 158 ? 12.261 3.919 -7.635 1.00 90.94 158 ILE A C 1
ATOM 1341 O O . ILE A 1 158 ? 12.139 3.737 -6.420 1.00 90.94 158 ILE A O 1
ATOM 1345 N N . LEU A 1 159 ? 11.377 3.430 -8.510 1.00 89.62 159 LEU A N 1
ATOM 1346 C CA . LEU A 1 159 ? 10.136 2.761 -8.117 1.00 89.62 159 LEU A CA 1
ATOM 1347 C C . LEU A 1 159 ? 10.383 1.405 -7.458 1.00 89.62 159 LEU A C 1
ATOM 1349 O O . LEU A 1 159 ? 9.719 1.097 -6.471 1.00 89.62 159 LEU A O 1
ATOM 1353 N N . LEU A 1 160 ? 11.330 0.601 -7.952 1.00 88.62 160 LEU A N 1
ATOM 1354 C CA . LEU A 1 160 ? 11.593 -0.727 -7.389 1.00 88.62 160 LEU A CA 1
ATOM 1355 C C . LEU A 1 160 ? 12.030 -0.659 -5.916 1.00 88.62 160 LEU A C 1
ATOM 1357 O O . LEU A 1 160 ? 11.358 -1.277 -5.084 1.00 88.62 160 LEU A O 1
ATOM 1361 N N . PRO A 1 161 ? 13.069 0.115 -5.535 1.00 88.69 161 PRO A N 1
ATOM 1362 C CA . PRO A 1 161 ? 13.405 0.301 -4.129 1.00 88.69 161 PRO A CA 1
ATOM 1363 C C . PRO A 1 161 ? 12.242 0.880 -3.333 1.00 88.69 161 PRO A C 1
ATOM 1365 O O . PRO A 1 161 ? 11.987 0.421 -2.226 1.00 88.69 161 PRO A O 1
ATOM 1368 N N . TRP A 1 162 ? 11.499 1.844 -3.885 1.00 86.50 162 TRP A N 1
ATOM 1369 C CA . TRP A 1 162 ? 10.355 2.429 -3.186 1.00 86.50 162 TRP A CA 1
ATOM 1370 C C . TRP A 1 162 ? 9.289 1.379 -2.834 1.00 86.50 162 TRP A C 1
ATOM 1372 O O . TRP A 1 162 ? 8.831 1.336 -1.693 1.00 86.50 162 TRP A O 1
ATOM 1382 N N . ILE A 1 163 ? 8.955 0.475 -3.760 1.00 85.50 163 ILE A N 1
ATOM 1383 C CA . ILE A 1 163 ? 7.994 -0.616 -3.534 1.00 85.50 163 ILE A CA 1
ATOM 1384 C C . ILE A 1 163 ? 8.517 -1.612 -2.488 1.00 85.50 163 ILE A C 1
ATOM 1386 O O . ILE A 1 163 ? 7.749 -2.051 -1.630 1.00 85.50 163 ILE A O 1
ATOM 1390 N N . ILE A 1 164 ? 9.810 -1.951 -2.538 1.00 86.38 164 ILE A N 1
ATOM 1391 C CA . ILE A 1 164 ? 10.446 -2.915 -1.622 1.00 86.38 164 ILE A CA 1
ATOM 1392 C C . ILE A 1 164 ? 10.581 -2.344 -0.203 1.00 86.38 164 ILE A C 1
ATOM 1394 O O . ILE A 1 164 ? 10.403 -3.057 0.786 1.00 86.38 164 ILE A O 1
ATOM 1398 N N . LEU A 1 165 ? 10.919 -1.059 -0.085 1.00 86.75 165 LEU A N 1
ATOM 1399 C CA . LEU A 1 165 ? 11.154 -0.393 1.196 1.00 86.75 165 LEU A CA 1
ATOM 1400 C C . LEU A 1 165 ? 9.854 0.007 1.901 1.00 86.75 165 LEU A C 1
ATOM 1402 O O . LEU A 1 165 ? 9.857 0.159 3.126 1.00 86.75 165 LEU A O 1
ATOM 1406 N N . LEU A 1 166 ? 8.752 0.179 1.164 1.00 83.50 166 LEU A N 1
ATOM 1407 C CA . LEU A 1 166 ? 7.470 0.549 1.751 1.00 83.50 166 LEU A CA 1
ATOM 1408 C C . LEU A 1 166 ? 6.888 -0.611 2.569 1.00 83.50 166 LEU A C 1
ATOM 1410 O O . LEU A 1 166 ? 6.544 -1.666 2.034 1.00 83.50 166 LEU A O 1
ATOM 1414 N N . ARG A 1 167 ? 6.727 -0.380 3.871 1.00 85.00 167 ARG A N 1
ATOM 1415 C CA . ARG A 1 167 ? 6.192 -1.368 4.810 1.00 85.00 167 ARG A CA 1
ATOM 1416 C C . ARG A 1 167 ? 4.667 -1.440 4.773 1.00 85.00 167 ARG A C 1
ATOM 1418 O O . ARG A 1 167 ? 3.998 -0.423 4.554 1.00 85.00 167 ARG A O 1
ATOM 1425 N N . LYS A 1 168 ? 4.129 -2.634 5.019 1.00 85.38 168 LYS A N 1
ATOM 1426 C CA . LYS A 1 168 ? 2.705 -2.862 5.261 1.00 85.38 168 LYS A CA 1
ATOM 1427 C C . LYS A 1 168 ? 2.298 -2.141 6.535 1.00 85.38 168 LYS A C 1
ATOM 1429 O O . LYS A 1 168 ? 2.887 -2.420 7.572 1.00 85.38 168 LYS A O 1
ATOM 1434 N N . PRO A 1 169 ? 1.322 -1.226 6.484 1.00 86.12 169 PRO A N 1
ATOM 1435 C CA . PRO A 1 169 ? 0.833 -0.600 7.699 1.00 86.12 169 PRO A CA 1
ATOM 1436 C C . PRO A 1 169 ? 0.146 -1.635 8.595 1.00 86.12 169 PRO A C 1
ATOM 1438 O O . PRO A 1 169 ? -0.466 -2.576 8.086 1.00 86.12 169 PRO A O 1
ATOM 1441 N N . ALA A 1 170 ? 0.199 -1.428 9.908 1.00 91.19 170 ALA A N 1
ATOM 1442 C CA . ALA A 1 170 ? -0.495 -2.297 10.845 1.00 91.19 170 ALA A CA 1
ATOM 1443 C C . ALA A 1 170 ? -2.022 -2.276 10.626 1.00 91.19 170 ALA A C 1
ATOM 1445 O O . ALA A 1 170 ? -2.588 -1.255 10.194 1.00 91.19 170 ALA A O 1
ATOM 1446 N N . PRO A 1 171 ? -2.708 -3.392 10.918 1.00 93.44 171 PRO A N 1
ATOM 1447 C CA . PRO A 1 171 ? -4.154 -3.377 11.044 1.00 93.44 171 PRO A CA 1
ATOM 1448 C C . PRO A 1 171 ? -4.578 -2.550 12.267 1.00 93.44 171 PRO A C 1
ATOM 1450 O O . PRO A 1 171 ? -3.849 -2.441 13.250 1.00 93.44 171 PRO A O 1
ATOM 1453 N N . LEU A 1 172 ? -5.785 -1.998 12.202 1.00 95.25 172 LEU A N 1
ATOM 1454 C CA . LEU A 1 172 ? -6.512 -1.502 13.358 1.00 95.25 172 LEU A CA 1
ATOM 1455 C C . LEU A 1 172 ? -7.096 -2.701 14.107 1.00 95.25 172 LEU A C 1
ATOM 1457 O O . LEU A 1 172 ? -7.892 -3.459 13.546 1.00 95.25 172 LEU A O 1
ATOM 1461 N N . ILE A 1 173 ? -6.673 -2.888 15.350 1.00 96.38 173 ILE A N 1
ATOM 1462 C CA . ILE A 1 173 ? -7.051 -4.020 16.189 1.00 96.38 173 ILE A CA 1
ATOM 1463 C C . ILE A 1 173 ? -8.107 -3.557 17.180 1.00 96.38 173 ILE A C 1
ATOM 1465 O O . ILE A 1 173 ? -7.882 -2.616 17.937 1.00 96.38 173 ILE A O 1
ATOM 1469 N N . PHE A 1 174 ? -9.248 -4.233 17.168 1.00 96.94 174 PHE A N 1
ATOM 1470 C CA . PHE A 1 174 ? -10.315 -4.095 18.145 1.00 96.94 174 PHE A CA 1
ATOM 1471 C C . PHE A 1 174 ? -10.202 -5.248 19.135 1.00 96.94 174 PHE A C 1
ATOM 1473 O O . PHE A 1 174 ? -10.476 -6.394 18.777 1.00 96.94 174 PHE A O 1
ATOM 1480 N N . ASP A 1 175 ? -9.765 -4.946 20.353 1.00 96.44 175 ASP A N 1
ATOM 1481 C CA . ASP A 1 175 ? -9.630 -5.913 21.436 1.00 96.44 175 ASP A CA 1
ATOM 1482 C C . ASP A 1 175 ? -10.862 -5.849 22.337 1.00 96.44 175 ASP A C 1
ATOM 1484 O O . ASP A 1 175 ? -11.118 -4.845 23.015 1.00 96.44 175 ASP A O 1
ATOM 1488 N N . ARG A 1 176 ? -11.647 -6.927 22.312 1.00 94.81 176 ARG A N 1
ATOM 1489 C CA . ARG A 1 176 ? -12.920 -7.002 23.022 1.00 94.81 176 ARG A CA 1
ATOM 1490 C C . ARG A 1 176 ? -12.733 -7.084 24.531 1.00 94.81 176 ARG A C 1
ATOM 1492 O O . ARG A 1 176 ? -13.485 -6.439 25.256 1.00 94.81 176 ARG A O 1
ATOM 1499 N N . GLU A 1 177 ? -11.769 -7.870 25.003 1.00 93.06 177 GLU A N 1
ATOM 1500 C CA . GLU A 1 177 ? -11.576 -8.107 26.438 1.00 93.06 177 GLU A CA 1
ATOM 1501 C C . GLU A 1 177 ? -11.130 -6.838 27.149 1.00 93.06 177 GLU A C 1
ATOM 1503 O O . GLU A 1 177 ? -11.667 -6.489 28.200 1.00 93.06 177 GLU A O 1
ATOM 1508 N N . LYS A 1 178 ? -10.193 -6.110 26.536 1.00 93.25 178 LYS A N 1
ATOM 1509 C CA . LYS A 1 178 ? -9.696 -4.844 27.082 1.00 93.25 178 LYS A CA 1
ATOM 1510 C C . LYS A 1 178 ? -10.635 -3.665 26.781 1.00 93.25 178 LYS A C 1
ATOM 1512 O O . LYS A 1 178 ? -10.491 -2.614 27.400 1.00 93.25 178 LYS A O 1
ATOM 1517 N N . ARG A 1 179 ? -11.587 -3.817 25.846 1.00 95.25 179 ARG A N 1
ATOM 1518 C CA . ARG A 1 179 ? -12.386 -2.726 25.240 1.00 95.25 179 ARG A CA 1
ATOM 1519 C C . ARG A 1 179 ? -11.502 -1.585 24.723 1.00 95.25 179 ARG A C 1
ATOM 1521 O O . ARG A 1 179 ? -11.783 -0.404 24.933 1.00 95.25 179 ARG A O 1
ATOM 1528 N N . VAL A 1 180 ? -10.419 -1.935 24.032 1.00 96.00 180 VAL A N 1
ATOM 1529 C CA . VAL A 1 180 ? -9.442 -0.980 23.485 1.00 96.00 180 VAL A CA 1
ATOM 1530 C C . VAL A 1 180 ? -9.303 -1.188 21.989 1.00 96.00 180 VAL A C 1
ATOM 1532 O O . VAL A 1 180 ? -9.379 -2.308 21.485 1.00 96.00 180 VAL A O 1
ATOM 1535 N N . VAL A 1 181 ? -9.064 -0.094 21.275 1.00 96.88 181 VAL A N 1
ATOM 1536 C CA . VAL A 1 181 ? -8.722 -0.126 19.859 1.00 96.88 181 VAL A CA 1
ATOM 1537 C C . VAL A 1 181 ? -7.364 0.509 19.664 1.00 96.88 181 VAL A C 1
ATOM 1539 O O . VAL A 1 181 ? -7.116 1.618 20.139 1.00 96.88 181 VAL A O 1
ATOM 1542 N N . TYR A 1 182 ? -6.477 -0.197 18.973 1.00 96.69 182 TYR A N 1
ATOM 1543 C CA . TYR A 1 182 ? -5.105 0.249 18.783 1.00 96.69 182 TYR A CA 1
ATOM 1544 C C . TYR A 1 182 ? -4.533 -0.163 17.427 1.00 96.69 182 TYR A C 1
ATOM 1546 O O . TYR A 1 182 ? -5.055 -1.024 16.724 1.00 96.69 182 TYR A O 1
ATOM 1554 N N . SER A 1 183 ? -3.464 0.515 17.029 1.00 95.81 183 SER A N 1
ATOM 1555 C CA . SER A 1 183 ? -2.706 0.278 15.800 1.00 95.81 183 SER A CA 1
ATOM 1556 C C . SER A 1 183 ? -1.293 0.822 15.997 1.00 95.81 183 SER A C 1
ATOM 1558 O O . SER A 1 183 ? -1.041 1.597 16.916 1.00 95.81 183 SER A O 1
ATOM 1560 N N . TRP A 1 184 ? -0.364 0.485 15.107 1.00 93.56 184 TRP A N 1
ATOM 1561 C CA . TRP A 1 184 ? 0.957 1.111 15.079 1.00 93.56 184 TRP A CA 1
ATOM 1562 C C . TRP A 1 184 ? 1.356 1.537 13.672 1.00 93.56 184 TRP A C 1
ATOM 1564 O O . TRP A 1 184 ? 0.886 1.004 12.664 1.00 93.56 184 TRP A O 1
ATOM 1574 N N . GLN A 1 185 ? 2.230 2.534 13.598 1.00 88.25 185 GLN A N 1
ATOM 1575 C CA . GLN A 1 185 ? 2.872 2.910 12.351 1.00 88.25 185 GLN A CA 1
ATOM 1576 C C . GLN A 1 185 ? 4.239 3.546 12.608 1.00 88.25 185 GLN A C 1
ATOM 1578 O O . GLN A 1 185 ? 4.358 4.491 13.387 1.00 88.25 185 GLN A O 1
ATOM 1583 N N . LYS A 1 186 ? 5.271 3.079 11.897 1.00 83.62 186 LYS A N 1
ATOM 1584 C CA . LYS A 1 186 ? 6.655 3.579 11.955 1.00 83.62 186 LYS A CA 1
ATOM 1585 C C . LYS A 1 186 ? 7.200 3.652 13.391 1.00 83.62 186 LYS A C 1
ATOM 1587 O O . LYS A 1 186 ? 7.904 4.598 13.733 1.00 83.62 186 LYS A O 1
ATOM 1592 N N . GLY A 1 187 ? 6.857 2.665 14.219 1.00 83.38 187 GLY A N 1
ATOM 1593 C CA . GLY A 1 187 ? 7.254 2.587 15.630 1.00 83.38 187 GLY A CA 1
ATOM 1594 C C . GLY A 1 187 ? 6.419 3.431 16.601 1.00 83.38 187 GLY A C 1
ATOM 1595 O O . GLY A 1 187 ? 6.646 3.336 17.798 1.00 83.38 187 GLY A O 1
ATOM 1596 N N . GLY A 1 188 ? 5.455 4.227 16.124 1.00 88.50 188 GLY A N 1
ATOM 1597 C CA . GLY A 1 188 ? 4.495 4.924 16.983 1.00 88.50 188 GLY A CA 1
ATOM 1598 C C . GLY A 1 188 ? 3.246 4.081 17.229 1.00 88.50 188 GLY A C 1
ATOM 1599 O O . GLY A 1 188 ? 2.719 3.487 16.286 1.00 88.50 188 GLY A O 1
ATOM 1600 N N . VAL A 1 189 ? 2.763 4.062 18.472 1.00 94.38 189 VAL A N 1
ATOM 1601 C CA . VAL A 1 189 ? 1.533 3.368 18.882 1.00 94.38 189 VAL A CA 1
ATOM 1602 C C . VAL A 1 189 ? 0.376 4.353 18.939 1.00 94.38 189 VAL A C 1
ATOM 1604 O O . VAL A 1 189 ? 0.527 5.495 19.379 1.00 94.38 189 VAL A O 1
ATOM 1607 N N . TRP A 1 190 ? -0.776 3.920 18.442 1.00 94.81 190 TRP A N 1
ATOM 1608 C CA . TRP A 1 190 ? -2.031 4.655 18.475 1.00 94.81 190 TRP A CA 1
ATOM 1609 C C . TRP A 1 190 ? -3.034 3.835 19.271 1.00 94.81 190 TRP A C 1
ATOM 1611 O O . TRP A 1 190 ? -3.194 2.653 18.980 1.00 94.81 190 TRP A O 1
ATOM 1621 N N . ALA A 1 191 ? -3.720 4.444 20.231 1.00 96.31 191 ALA A N 1
ATOM 1622 C CA . ALA A 1 191 ? -4.689 3.754 21.074 1.00 96.31 191 ALA A CA 1
ATOM 1623 C C . ALA A 1 191 ? -5.864 4.668 21.433 1.00 96.31 191 ALA A C 1
ATOM 1625 O O . ALA A 1 191 ? -5.722 5.891 21.473 1.00 96.31 191 ALA A O 1
ATOM 1626 N N . GLN A 1 192 ? -7.027 4.071 21.672 1.00 95.19 192 GLN A N 1
ATOM 1627 C CA . GLN A 1 192 ? -8.191 4.726 22.267 1.00 95.19 192 GLN A CA 1
ATOM 1628 C C . GLN A 1 192 ? -9.090 3.673 22.927 1.00 95.19 192 GLN A C 1
ATOM 1630 O O . GLN A 1 192 ? -9.148 2.528 22.468 1.00 95.19 192 GLN A O 1
ATOM 1635 N N . ARG A 1 193 ? -9.806 4.043 23.995 1.00 94.94 193 ARG A N 1
ATOM 1636 C CA . ARG A 1 193 ? -10.870 3.187 24.549 1.00 94.94 193 ARG A CA 1
ATOM 1637 C C . ARG A 1 193 ? -11.984 3.051 23.525 1.00 94.94 193 ARG A C 1
ATOM 1639 O O . ARG A 1 193 ? -12.356 4.039 22.903 1.00 94.94 193 ARG A O 1
ATOM 1646 N N . TYR A 1 194 ? -12.530 1.851 23.364 1.00 94.19 194 TYR A N 1
ATOM 1647 C CA . TYR A 1 194 ? -13.577 1.591 22.376 1.00 94.19 194 TYR A CA 1
ATOM 1648 C C . TYR A 1 194 ? -14.787 2.524 22.534 1.00 94.19 194 TYR A C 1
ATOM 1650 O O . TYR A 1 194 ? -15.315 3.030 21.543 1.00 94.19 194 TYR A O 1
ATOM 1658 N N . ASP A 1 195 ? -15.159 2.797 23.782 1.00 91.31 195 ASP A N 1
ATOM 1659 C CA . ASP A 1 195 ? -16.298 3.642 24.144 1.00 91.31 195 ASP A CA 1
ATOM 1660 C C . ASP A 1 195 ? -16.092 5.119 23.742 1.00 91.31 195 ASP A C 1
ATOM 1662 O O . ASP A 1 195 ? -17.048 5.805 23.381 1.00 91.31 195 ASP A O 1
ATOM 1666 N N . ASP A 1 196 ? -14.834 5.567 23.679 1.00 90.75 196 ASP A N 1
ATOM 1667 C CA . ASP A 1 196 ? -14.435 6.952 23.387 1.00 90.75 196 ASP A CA 1
ATOM 1668 C C . ASP A 1 196 ? -13.970 7.147 21.931 1.00 90.75 196 ASP A C 1
ATOM 1670 O O . ASP A 1 196 ? -13.385 8.175 21.560 1.00 90.75 196 ASP A O 1
ATOM 1674 N N . ILE A 1 197 ? -14.184 6.150 21.068 1.00 91.94 197 ILE A N 1
ATOM 1675 C CA . ILE A 1 197 ? -13.804 6.245 19.658 1.00 91.94 197 ILE A CA 1
ATOM 1676 C C . ILE A 1 197 ? -14.684 7.242 18.937 1.00 91.94 197 ILE A C 1
ATOM 1678 O O . ILE A 1 197 ? -15.912 7.240 19.045 1.00 91.94 197 ILE A O 1
ATOM 1682 N N . ARG A 1 198 ? -14.036 8.038 18.088 1.00 91.50 198 ARG A N 1
ATOM 1683 C CA . ARG A 1 198 ? -14.710 8.975 17.201 1.00 91.50 198 ARG A CA 1
ATOM 1684 C C . ARG A 1 198 ? -14.461 8.607 15.752 1.00 91.50 198 ARG A C 1
ATOM 1686 O O . ARG A 1 198 ? -13.367 8.178 15.376 1.00 91.50 198 ARG A O 1
ATOM 1693 N N . LEU A 1 199 ? -15.492 8.803 14.943 1.00 91.81 199 LEU A N 1
ATOM 1694 C CA . LEU A 1 199 ? -15.483 8.509 13.523 1.00 91.81 199 LEU A CA 1
ATOM 1695 C C . LEU A 1 199 ? -15.922 9.710 12.691 1.00 91.81 199 LEU A C 1
ATOM 1697 O O . LEU A 1 199 ? -16.721 10.548 13.114 1.00 91.81 199 LEU A O 1
ATOM 1701 N N . LEU A 1 200 ? -15.393 9.774 11.476 1.00 89.50 200 LEU A N 1
ATOM 1702 C CA . LEU A 1 200 ? -15.855 10.677 10.433 1.00 89.50 200 LEU A CA 1
ATOM 1703 C C . LEU A 1 200 ? -16.078 9.874 9.157 1.00 89.50 200 LEU A C 1
ATOM 1705 O O . LEU A 1 200 ? -15.154 9.251 8.640 1.00 89.50 200 LEU A O 1
ATOM 1709 N N . GLU A 1 201 ? -17.296 9.913 8.638 1.00 87.44 201 GLU A N 1
ATOM 1710 C CA . GLU A 1 201 ? -17.646 9.299 7.360 1.00 87.44 201 GLU A CA 1
ATOM 1711 C C . GLU A 1 201 ? -17.578 10.354 6.263 1.00 87.44 201 GLU A C 1
ATOM 1713 O O . GLU A 1 201 ? -18.168 11.430 6.380 1.00 87.44 201 GLU A O 1
ATOM 1718 N N . ASN A 1 202 ? -16.852 10.053 5.192 1.00 82.06 202 ASN A N 1
ATOM 1719 C CA . ASN A 1 202 ? -16.880 10.839 3.965 1.00 82.06 202 ASN A CA 1
ATOM 1720 C C . ASN A 1 202 ? -17.296 9.943 2.787 1.00 82.06 202 ASN A C 1
ATOM 1722 O O . ASN A 1 202 ? -17.696 8.805 2.984 1.00 82.06 202 ASN A O 1
ATOM 1726 N N . ILE A 1 203 ? -17.254 10.458 1.557 1.00 76.62 203 ILE A N 1
ATOM 1727 C CA . ILE A 1 203 ? -17.712 9.716 0.367 1.00 76.62 203 ILE A CA 1
ATOM 1728 C C . ILE A 1 203 ? -16.780 8.528 0.032 1.00 76.62 203 ILE A C 1
ATOM 1730 O O . ILE A 1 203 ? -17.189 7.572 -0.622 1.00 76.62 203 ILE A O 1
ATOM 1734 N N . GLN A 1 204 ? -15.523 8.560 0.479 1.00 80.06 204 GLN A N 1
ATOM 1735 C CA . GLN A 1 204 ? -14.490 7.586 0.108 1.00 80.06 204 GLN A CA 1
ATOM 1736 C C . GLN A 1 204 ? -14.147 6.591 1.224 1.00 80.06 204 GLN A C 1
ATOM 1738 O O . GLN A 1 204 ? -13.766 5.460 0.927 1.00 80.06 204 GLN A O 1
ATOM 1743 N N . MET A 1 205 ? -14.220 7.008 2.489 1.00 87.50 205 MET A N 1
ATOM 1744 C CA . MET A 1 205 ? -13.733 6.243 3.634 1.00 87.50 205 MET A CA 1
ATOM 1745 C C . MET A 1 205 ? -14.403 6.634 4.960 1.00 87.50 205 MET A C 1
ATOM 1747 O O . MET A 1 205 ? -14.937 7.732 5.132 1.00 87.50 205 MET A O 1
ATOM 1751 N N . ILE A 1 206 ? -14.274 5.734 5.931 1.00 90.56 206 ILE A N 1
ATOM 1752 C CA . ILE A 1 206 ? -14.494 5.968 7.358 1.00 90.56 206 ILE A CA 1
ATOM 1753 C C . ILE A 1 206 ? -13.139 6.316 7.978 1.00 90.56 206 ILE A C 1
ATOM 1755 O O . ILE A 1 206 ? -12.166 5.594 7.789 1.00 90.56 206 ILE A O 1
ATOM 1759 N N . LEU A 1 207 ? -13.047 7.412 8.718 1.00 91.75 207 LEU A N 1
ATOM 1760 C CA . LEU A 1 207 ? -11.847 7.788 9.461 1.00 91.75 207 LEU A CA 1
ATOM 1761 C C . LEU A 1 207 ? -12.062 7.499 10.943 1.00 91.75 207 LEU A C 1
ATOM 1763 O O . LEU A 1 207 ? -12.902 8.147 11.562 1.00 91.75 207 LEU A O 1
ATOM 1767 N N . PHE A 1 208 ? -11.283 6.580 11.508 1.00 93.75 208 PHE A N 1
ATOM 1768 C CA . PHE A 1 208 ? -11.204 6.379 12.955 1.00 93.75 208 PHE A CA 1
ATOM 1769 C C . PHE A 1 208 ? -10.162 7.316 13.556 1.00 93.75 208 PHE A C 1
ATOM 1771 O O . PHE A 1 208 ? -9.060 7.456 13.020 1.00 93.75 208 PHE A O 1
ATOM 1778 N N . PHE A 1 209 ? -10.509 7.948 14.672 1.00 92.69 209 PHE A N 1
ATOM 1779 C CA . PHE A 1 209 ? -9.623 8.843 15.403 1.00 92.69 209 PHE A CA 1
ATOM 1780 C C . PHE A 1 209 ? -9.102 8.136 16.649 1.00 92.69 209 PHE A C 1
ATOM 1782 O O . PHE A 1 209 ? -9.880 7.737 17.511 1.00 92.69 209 PHE A O 1
ATOM 1789 N N . LEU A 1 210 ? -7.781 7.993 16.722 1.00 93.50 210 LEU A N 1
ATOM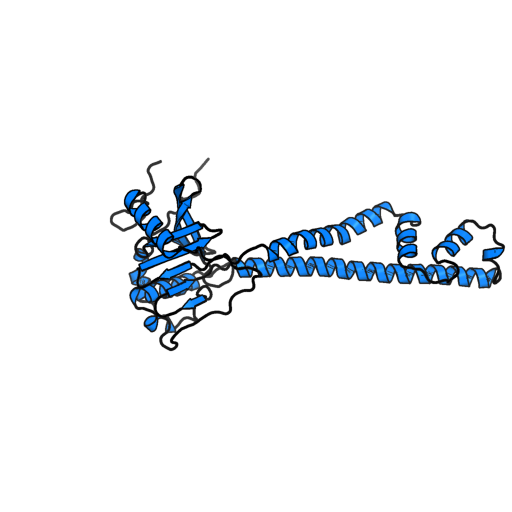 1790 C CA . LEU A 1 210 ? -7.069 7.416 17.857 1.00 93.50 210 LEU A CA 1
ATOM 1791 C C . LEU A 1 210 ? -6.091 8.442 18.414 1.00 93.50 210 LEU A C 1
ATOM 1793 O O . LEU A 1 210 ? -5.685 9.372 17.712 1.00 93.50 210 LEU A O 1
ATOM 1797 N N . ARG A 1 211 ? -5.679 8.261 19.664 1.00 92.31 211 ARG A N 1
ATOM 1798 C CA . ARG A 1 211 ? -4.655 9.096 20.278 1.00 92.31 211 ARG A CA 1
ATOM 1799 C C . ARG A 1 211 ? -3.284 8.495 20.056 1.00 92.31 211 ARG A C 1
ATOM 1801 O O . ARG A 1 211 ? -3.122 7.278 20.018 1.00 92.31 211 ARG A O 1
ATOM 1808 N N . CYS A 1 212 ? -2.300 9.359 19.883 1.00 91.75 212 CYS A N 1
ATOM 1809 C CA . CYS A 1 212 ? -0.912 8.958 19.739 1.00 91.75 212 CYS A CA 1
ATOM 1810 C C . CYS A 1 212 ? 0.004 9.982 20.393 1.00 91.75 212 CYS A C 1
ATOM 1812 O O . CYS A 1 212 ? -0.352 11.151 20.541 1.00 91.75 212 CYS A O 1
ATOM 1814 N N . GLU A 1 213 ? 1.197 9.544 20.761 1.00 90.12 213 GLU A N 1
ATOM 1815 C CA . GLU A 1 213 ? 2.242 10.444 21.221 1.00 90.12 213 GLU A CA 1
ATOM 1816 C C . GLU A 1 213 ? 2.966 11.059 20.018 1.00 90.12 213 GLU A C 1
ATOM 1818 O O . GLU A 1 213 ? 3.424 10.362 19.106 1.00 90.12 213 GLU A O 1
ATOM 1823 N N . LEU A 1 214 ? 3.018 12.387 19.988 1.00 87.81 214 LEU A N 1
ATOM 1824 C CA . LEU A 1 214 ? 3.762 13.145 18.996 1.00 87.81 214 LEU A CA 1
ATOM 1825 C C . LEU A 1 214 ? 5.247 13.195 19.375 1.00 87.81 214 LEU A C 1
ATOM 1827 O O . LEU A 1 214 ? 5.649 12.882 20.492 1.00 87.81 214 LEU A O 1
ATOM 1831 N N . LYS A 1 215 ? 6.096 13.606 18.428 1.00 85.06 215 LYS A N 1
ATOM 1832 C CA . LYS A 1 215 ? 7.555 13.668 18.638 1.00 85.06 215 LYS A CA 1
ATOM 1833 C C . LYS A 1 215 ? 7.983 14.630 19.750 1.00 85.06 215 LYS A C 1
ATOM 1835 O O . LYS A 1 215 ? 9.084 14.495 20.264 1.00 85.06 215 LYS A O 1
ATOM 1840 N N . ASP A 1 216 ? 7.144 15.609 20.064 1.00 85.44 216 ASP A N 1
ATOM 1841 C CA . ASP A 1 216 ? 7.338 16.570 21.151 1.00 85.44 216 ASP A CA 1
ATOM 1842 C C . ASP A 1 216 ? 6.865 16.031 22.516 1.00 85.44 216 ASP A C 1
ATOM 1844 O O . ASP A 1 216 ? 6.934 16.740 23.515 1.00 85.44 216 ASP A O 1
ATOM 1848 N N . GLY A 1 217 ? 6.384 14.784 22.566 1.00 83.12 217 GLY A N 1
ATOM 1849 C CA . GLY A 1 217 ? 5.838 14.153 23.761 1.00 83.12 217 GLY A CA 1
ATOM 1850 C C . GLY A 1 217 ? 4.401 14.565 24.078 1.00 83.12 217 GLY A C 1
ATOM 1851 O O . GLY A 1 217 ? 3.870 14.131 25.098 1.00 83.12 217 GLY A O 1
ATOM 1852 N N . SER A 1 218 ? 3.744 15.386 23.253 1.00 86.88 218 SER A N 1
ATOM 1853 C CA . SER A 1 218 ? 2.338 15.762 23.444 1.00 86.88 218 SER A CA 1
ATOM 1854 C C . SER A 1 218 ? 1.374 14.704 22.886 1.00 86.88 218 SER A C 1
ATOM 1856 O O . SER A 1 218 ? 1.735 13.875 22.048 1.00 86.88 218 SER A O 1
ATOM 1858 N N . LEU A 1 219 ? 0.123 14.716 23.359 1.00 89.06 219 LEU A N 1
ATOM 1859 C CA . LEU A 1 219 ? -0.937 13.836 22.861 1.00 89.06 219 LEU A CA 1
ATOM 1860 C C . LEU A 1 219 ? -1.577 14.424 21.598 1.00 89.06 219 LEU A C 1
ATOM 1862 O O . LEU A 1 219 ? -2.276 15.436 21.650 1.00 89.06 219 LEU A O 1
ATOM 1866 N N . GLY A 1 220 ? -1.377 13.747 20.472 1.00 88.25 220 GLY A N 1
ATOM 1867 C CA . GLY A 1 220 ? -1.964 14.075 19.180 1.00 88.25 220 GLY A CA 1
ATOM 186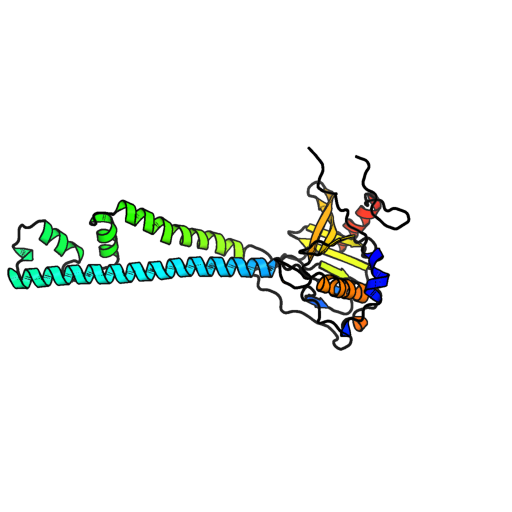8 C C . GLY A 1 220 ? -3.118 13.159 18.777 1.00 88.25 220 GLY A C 1
ATOM 1869 O O . GLY A 1 220 ? -3.514 12.240 19.496 1.00 88.25 220 GLY A O 1
ATOM 1870 N N . TRP A 1 221 ? -3.646 13.421 17.580 1.00 88.19 221 TRP A N 1
ATOM 1871 C CA . TRP A 1 221 ? -4.674 12.609 16.931 1.00 88.19 221 TRP A CA 1
ATOM 1872 C C . TRP A 1 221 ? -4.106 11.899 15.701 1.00 88.19 221 TRP A C 1
ATOM 1874 O O . TRP A 1 221 ? -3.672 12.542 14.742 1.00 88.19 221 TRP A O 1
ATOM 1884 N N . ALA A 1 222 ? -4.181 10.573 15.698 1.00 90.56 222 ALA A N 1
ATOM 1885 C CA . ALA A 1 222 ? -3.950 9.737 14.533 1.00 90.56 222 ALA A CA 1
ATOM 1886 C C . ALA A 1 222 ? -5.277 9.432 13.829 1.00 90.56 222 ALA A C 1
ATOM 1888 O O . ALA A 1 222 ? -6.307 9.208 14.465 1.00 90.56 222 ALA A O 1
ATOM 1889 N N . ARG A 1 223 ? -5.248 9.411 12.493 1.00 91.38 223 ARG A N 1
ATOM 1890 C CA . ARG A 1 223 ? -6.409 9.092 11.654 1.00 91.38 223 ARG A CA 1
ATOM 1891 C C . ARG A 1 223 ? -6.160 7.770 10.948 1.00 91.38 223 ARG A C 1
ATOM 1893 O O . ARG A 1 223 ? -5.252 7.689 10.118 1.00 91.38 223 ARG A O 1
ATOM 1900 N N . TYR A 1 224 ? -6.977 6.768 11.241 1.00 92.06 224 TYR A N 1
ATOM 1901 C CA . TYR A 1 224 ? -6.954 5.483 10.553 1.00 92.06 224 TYR A CA 1
ATOM 1902 C C . TYR A 1 224 ? -8.052 5.456 9.478 1.00 92.06 224 TYR A C 1
ATOM 1904 O O . TYR A 1 224 ? -9.234 5.394 9.822 1.00 92.06 224 TYR A O 1
ATOM 1912 N N . PRO A 1 225 ? -7.702 5.550 8.181 1.00 90.12 225 PRO A N 1
ATOM 1913 C CA . PRO A 1 225 ? -8.681 5.504 7.110 1.00 90.12 225 PRO A CA 1
ATOM 1914 C C . PRO A 1 225 ? -9.087 4.072 6.792 1.00 90.12 225 PRO A C 1
ATOM 1916 O O . PRO A 1 225 ? -8.241 3.198 6.628 1.00 90.12 225 PRO A O 1
ATOM 1919 N N . LEU A 1 226 ? -10.383 3.860 6.633 1.00 89.75 226 LEU A N 1
ATOM 1920 C CA . LEU A 1 226 ? -10.970 2.577 6.319 1.00 89.75 226 LEU A CA 1
ATOM 1921 C C . LEU A 1 226 ? -11.888 2.686 5.107 1.00 89.75 226 LEU A C 1
ATOM 1923 O O . LEU A 1 226 ? -12.825 3.479 5.116 1.00 89.75 226 LEU A O 1
ATOM 1927 N N . GLN A 1 227 ? -11.649 1.872 4.081 1.00 88.50 227 GLN A N 1
ATOM 1928 C CA . GLN A 1 227 ? -12.528 1.771 2.917 1.00 88.50 227 GLN A CA 1
ATOM 1929 C C . GLN A 1 227 ? -13.408 0.515 3.029 1.00 88.50 227 GLN A C 1
ATOM 1931 O O . GLN A 1 227 ? -12.874 -0.588 2.929 1.00 88.50 227 GLN A O 1
ATOM 1936 N N . PRO A 1 228 ? -14.736 0.655 3.212 1.00 84.19 228 PRO A N 1
ATOM 1937 C CA . PRO A 1 228 ? -15.664 -0.469 3.383 1.00 84.19 228 PRO A CA 1
ATOM 1938 C C . PRO A 1 228 ? -15.667 -1.526 2.272 1.00 84.19 228 PRO A C 1
ATOM 1940 O O . PRO A 1 228 ? -16.019 -2.671 2.528 1.00 84.19 228 PRO A O 1
ATOM 1943 N N . THR A 1 229 ? -15.311 -1.144 1.044 1.00 78.56 229 THR A N 1
ATOM 1944 C CA . THR A 1 229 ? -15.451 -1.997 -0.153 1.00 78.56 229 THR A CA 1
ATOM 1945 C C . THR A 1 229 ? -14.139 -2.387 -0.811 1.00 78.56 229 THR A C 1
ATOM 1947 O O . THR A 1 229 ? -14.169 -2.762 -1.975 1.00 78.56 229 THR A O 1
ATOM 1950 N N . GLY A 1 230 ? -12.994 -2.134 -0.164 1.00 73.00 230 GLY A N 1
ATOM 1951 C CA . GLY A 1 230 ? -11.687 -2.357 -0.798 1.00 73.00 230 GLY A CA 1
ATOM 1952 C C . GLY A 1 230 ? -11.475 -1.575 -2.106 1.00 73.00 230 GLY A C 1
ATOM 1953 O O . GLY A 1 230 ? -10.438 -1.690 -2.748 1.00 73.00 230 GLY A O 1
ATOM 1954 N N . ASN A 1 231 ? -12.400 -0.696 -2.506 1.00 76.62 231 ASN A N 1
ATOM 1955 C CA . ASN A 1 231 ? -12.209 0.220 -3.614 1.00 76.62 231 ASN A CA 1
ATOM 1956 C C . ASN A 1 231 ? -11.723 1.567 -3.068 1.00 76.62 231 ASN A C 1
ATOM 1958 O O . ASN A 1 231 ? -12.374 2.188 -2.221 1.00 76.62 231 ASN A O 1
ATOM 1962 N N . PRO A 1 232 ? -10.565 2.047 -3.531 1.00 68.19 232 PRO A N 1
ATOM 1963 C CA . PRO A 1 232 ? -9.993 3.264 -2.991 1.00 68.19 232 PRO A CA 1
ATOM 1964 C C . PRO A 1 232 ? -10.539 4.567 -3.549 1.00 68.19 232 PRO A C 1
ATOM 1966 O O . PRO A 1 232 ? -10.321 5.614 -2.943 1.00 68.19 232 PRO A O 1
ATOM 1969 N N . LEU A 1 233 ? -11.188 4.520 -4.709 1.00 71.81 233 LEU A N 1
ATOM 1970 C CA . LEU A 1 233 ? -11.705 5.705 -5.384 1.00 71.81 233 LEU A CA 1
ATOM 1971 C C . LEU A 1 233 ? -13.113 6.043 -4.899 1.00 71.81 233 LEU A C 1
ATOM 1973 O O . LEU A 1 233 ? -13.472 7.217 -4.808 1.00 71.81 233 LEU A O 1
ATOM 1977 N N . PHE A 1 234 ? -13.903 5.019 -4.581 1.00 73.50 234 PHE A N 1
ATOM 1978 C CA . PHE A 1 234 ? -15.296 5.169 -4.196 1.00 73.50 234 PHE A CA 1
ATOM 1979 C C . PHE A 1 234 ? -15.744 4.009 -3.313 1.00 73.50 234 PHE A C 1
ATOM 1981 O O . PHE A 1 234 ? -15.478 2.857 -3.638 1.00 73.50 234 PHE A O 1
ATOM 1988 N N . SER A 1 235 ? -16.476 4.308 -2.240 1.00 78.06 235 SER A N 1
ATOM 1989 C CA . SER A 1 235 ? -17.209 3.301 -1.473 1.00 78.06 235 SER A CA 1
ATOM 1990 C C . SER A 1 235 ? -18.693 3.675 -1.453 1.00 78.06 235 SER A C 1
ATOM 1992 O O . SER A 1 235 ? -19.025 4.772 -1.002 1.00 78.06 235 SER A O 1
ATOM 1994 N N . PRO A 1 236 ? -19.607 2.805 -1.923 1.00 79.94 236 PRO A N 1
ATOM 1995 C CA . PRO A 1 236 ? -21.035 3.069 -1.838 1.00 79.94 236 PRO A CA 1
ATOM 1996 C C . PRO A 1 236 ? -21.462 3.219 -0.375 1.00 79.94 236 PRO A C 1
ATOM 1998 O O . PRO A 1 236 ? -21.033 2.455 0.490 1.00 79.94 236 PRO A O 1
ATOM 2001 N N . LEU A 1 237 ? -22.362 4.168 -0.105 1.00 78.06 237 LEU A N 1
ATOM 2002 C CA . LEU A 1 237 ? -22.925 4.415 1.232 1.00 78.06 237 LEU A CA 1
ATOM 2003 C C . LEU A 1 237 ? -23.529 3.149 1.866 1.00 78.06 237 LEU A C 1
ATOM 2005 O O . LEU A 1 237 ? -23.498 2.993 3.085 1.00 78.06 237 LEU A O 1
ATOM 2009 N N . SER A 1 238 ? -24.033 2.221 1.046 1.00 81.62 238 SER A N 1
ATOM 2010 C CA . SER A 1 238 ? -24.576 0.937 1.499 1.00 81.62 238 SER A CA 1
ATOM 2011 C C . SER A 1 238 ? -23.548 0.040 2.191 1.00 81.62 238 SER A C 1
ATOM 2013 O O . SER A 1 238 ? -23.946 -0.777 3.011 1.00 81.62 238 SER A O 1
ATOM 2015 N N . ALA A 1 239 ? -22.249 0.193 1.914 1.00 84.00 239 ALA A N 1
ATOM 2016 C CA . ALA A 1 239 ? -21.199 -0.630 2.512 1.00 84.00 239 ALA A CA 1
ATOM 2017 C C . ALA A 1 239 ? -20.743 -0.139 3.895 1.00 84.00 239 ALA A C 1
ATOM 2019 O O . ALA A 1 239 ? -20.204 -0.917 4.677 1.00 84.00 239 ALA A O 1
ATOM 2020 N N . TYR A 1 240 ? -21.005 1.123 4.243 1.00 89.38 240 TYR A N 1
ATOM 2021 C CA . TYR A 1 240 ? -20.567 1.711 5.514 1.00 89.38 240 TYR A CA 1
ATOM 2022 C C . TYR A 1 240 ? -21.264 1.056 6.705 1.00 89.38 240 TYR A C 1
ATOM 2024 O O . TYR A 1 240 ? -20.615 0.679 7.683 1.00 89.38 240 TYR A O 1
ATOM 2032 N N . LYS A 1 241 ? -22.592 0.902 6.614 1.00 90.56 241 LYS A N 1
ATOM 2033 C CA . LYS A 1 241 ? -23.399 0.345 7.706 1.00 90.56 241 LYS A CA 1
ATOM 2034 C C . LYS A 1 241 ? -23.013 -1.103 8.031 1.00 90.56 241 LYS A C 1
ATOM 2036 O O . LYS A 1 241 ? -22.757 -1.350 9.204 1.00 90.56 241 LYS A O 1
ATOM 2041 N N . PRO A 1 242 ? -22.889 -2.035 7.063 1.00 91.38 242 PRO A N 1
ATOM 2042 C CA . PRO A 1 242 ? -22.432 -3.396 7.340 1.00 91.38 242 PRO A CA 1
ATOM 2043 C C . PRO A 1 242 ? -21.051 -3.453 7.995 1.00 91.38 242 PRO A C 1
ATOM 2045 O O . PRO A 1 242 ? -20.882 -4.178 8.969 1.00 91.38 242 PRO A O 1
ATOM 2048 N N . THR A 1 243 ? -20.076 -2.662 7.527 1.00 92.38 243 THR A N 1
ATOM 2049 C CA . THR A 1 243 ? -18.730 -2.639 8.127 1.00 92.38 243 THR A CA 1
ATOM 2050 C C . THR A 1 243 ? -18.763 -2.175 9.581 1.00 92.38 243 THR A C 1
ATOM 2052 O O . THR A 1 243 ? -18.204 -2.836 10.453 1.00 92.38 243 THR A O 1
ATOM 2055 N N . LEU A 1 244 ? -19.441 -1.058 9.860 1.00 94.31 244 LEU A N 1
ATOM 2056 C CA . LEU A 1 244 ? -19.561 -0.535 11.222 1.00 94.31 244 LEU A CA 1
ATOM 2057 C C . LEU A 1 244 ? -20.384 -1.460 12.126 1.00 94.31 244 LEU A C 1
ATOM 2059 O O . LEU A 1 244 ? -20.048 -1.622 13.296 1.00 94.31 244 LEU A O 1
ATOM 2063 N N . ALA A 1 245 ? -21.430 -2.093 11.591 1.00 94.25 245 ALA A N 1
ATOM 2064 C CA . ALA A 1 245 ? -22.256 -3.046 12.324 1.00 94.25 245 ALA A CA 1
ATOM 2065 C C . ALA A 1 245 ? -21.484 -4.306 12.690 1.00 94.25 245 ALA A C 1
ATOM 2067 O O . ALA A 1 245 ? -21.617 -4.782 13.812 1.00 94.25 245 ALA A O 1
ATOM 2068 N N . TYR A 1 246 ? -20.628 -4.795 11.794 1.00 94.75 246 TYR A N 1
ATOM 2069 C CA . TYR A 1 246 ? -19.749 -5.920 12.084 1.00 94.75 246 TYR A CA 1
ATOM 2070 C C . TYR A 1 246 ? -18.807 -5.601 13.250 1.00 94.75 246 TYR A C 1
ATOM 2072 O O . TYR A 1 246 ? -18.703 -6.388 14.186 1.00 94.75 246 TYR A O 1
ATOM 2080 N N . ILE A 1 247 ? -18.170 -4.425 13.235 1.00 95.25 247 ILE A N 1
ATOM 2081 C CA . ILE A 1 247 ? -17.292 -3.978 14.327 1.00 95.25 247 ILE A CA 1
ATOM 2082 C C . ILE A 1 247 ? -18.076 -3.859 15.641 1.00 95.25 247 ILE A C 1
ATOM 2084 O O . ILE A 1 247 ? -17.650 -4.397 16.660 1.00 95.25 247 ILE A O 1
ATOM 2088 N N . ALA A 1 248 ? -19.235 -3.193 15.618 1.00 95.56 248 ALA A N 1
ATOM 2089 C CA . ALA A 1 248 ? -20.040 -2.976 16.818 1.00 95.56 248 ALA A CA 1
ATOM 2090 C C . ALA A 1 248 ? -20.563 -4.289 17.419 1.00 95.56 248 ALA A C 1
ATOM 2092 O O . ALA A 1 248 ? -20.427 -4.518 18.618 1.00 95.56 248 ALA A O 1
ATOM 2093 N N . GLN A 1 249 ? -21.118 -5.177 16.590 1.00 95.38 249 GLN A N 1
ATOM 2094 C CA . GLN A 1 249 ? -21.633 -6.469 17.046 1.00 95.38 249 GLN A CA 1
ATOM 2095 C C . GLN A 1 249 ? -20.519 -7.401 17.516 1.00 95.38 249 GLN A C 1
ATOM 2097 O O . GLN A 1 249 ? -20.732 -8.153 18.460 1.00 95.38 249 GLN A O 1
ATOM 2102 N N . PHE A 1 250 ? -19.328 -7.336 16.917 1.00 95.44 250 PHE A N 1
ATOM 2103 C CA . PHE A 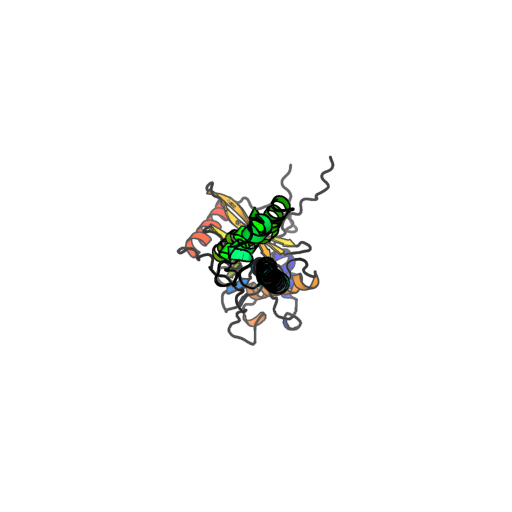1 250 ? -18.177 -8.071 17.431 1.00 95.44 250 PHE A CA 1
ATOM 2104 C C . PHE A 1 250 ? -17.803 -7.602 18.842 1.00 95.44 250 PHE A C 1
ATOM 2106 O O . PHE A 1 250 ? -17.649 -8.423 19.743 1.00 95.44 250 PHE A O 1
ATOM 2113 N N . MET A 1 251 ? -17.691 -6.289 19.051 1.00 95.69 251 MET A N 1
ATOM 2114 C CA . MET A 1 251 ? -17.291 -5.734 20.346 1.00 95.69 251 MET A CA 1
ATOM 2115 C C . MET A 1 251 ? -18.323 -6.018 21.442 1.00 95.69 251 MET A C 1
ATOM 2117 O O . MET A 1 251 ? -17.956 -6.430 22.541 1.00 95.69 251 MET A O 1
ATOM 2121 N N . GLU A 1 252 ? -19.613 -5.889 21.140 1.00 95.12 252 GLU A N 1
ATOM 2122 C CA . GLU A 1 252 ? -20.671 -6.102 22.132 1.00 95.12 252 GLU A CA 1
ATOM 2123 C C . GLU A 1 252 ? -21.009 -7.591 22.313 1.00 95.12 252 GLU A C 1
ATOM 2125 O O . GLU A 1 252 ? -20.947 -8.135 23.420 1.00 95.12 252 GLU A O 1
ATOM 2130 N N . ASN A 1 253 ? -21.300 -8.296 21.220 1.00 93.56 253 ASN A N 1
ATOM 2131 C CA . ASN A 1 253 ? -21.843 -9.656 21.247 1.00 93.56 253 ASN A CA 1
ATOM 2132 C C . ASN A 1 253 ? -20.799 -10.759 21.019 1.00 93.56 253 ASN A C 1
ATOM 2134 O O . ASN A 1 253 ? -21.129 -11.929 21.197 1.00 93.56 253 ASN A O 1
ATOM 2138 N N . GLY A 1 254 ? -19.566 -10.413 20.648 1.00 92.75 254 GLY A N 1
ATOM 2139 C CA . GLY A 1 254 ? -18.486 -11.371 20.416 1.00 92.75 254 GLY A CA 1
ATOM 2140 C C . GLY A 1 254 ? -18.458 -11.959 19.006 1.00 92.75 254 GLY A C 1
ATOM 2141 O O . GLY A 1 254 ? -19.291 -11.666 18.139 1.00 92.75 254 GLY A O 1
ATOM 2142 N N . ARG A 1 255 ? -17.466 -12.824 18.778 1.00 93.00 255 ARG A N 1
ATOM 2143 C CA . ARG A 1 255 ? -17.249 -13.524 17.505 1.00 93.00 255 ARG A CA 1
ATOM 2144 C C . ARG A 1 255 ? -18.479 -14.326 17.083 1.00 93.00 255 ARG A C 1
ATOM 2146 O O . ARG A 1 255 ? -18.821 -14.317 15.908 1.00 93.00 255 ARG A O 1
ATOM 2153 N N . GLU A 1 256 ? -19.163 -14.981 18.018 1.00 90.56 256 GLU A N 1
ATOM 2154 C CA . GLU A 1 256 ? -20.302 -15.874 17.757 1.00 90.56 256 GLU A CA 1
ATOM 2155 C C . GLU A 1 256 ? -21.440 -15.171 17.008 1.00 90.56 256 GLU A C 1
ATOM 2157 O O . GLU A 1 256 ? -22.168 -15.802 16.243 1.00 90.56 256 GLU A O 1
ATOM 2162 N N . ARG A 1 257 ? -21.597 -13.857 17.209 1.00 90.31 257 ARG A N 1
ATOM 2163 C CA . ARG A 1 257 ? -22.636 -13.067 16.546 1.00 90.31 257 ARG A CA 1
ATOM 2164 C C . ARG A 1 257 ? -22.310 -12.778 15.084 1.00 90.31 257 ARG A C 1
ATOM 2166 O O . ARG A 1 257 ? -23.217 -12.796 14.254 1.00 90.31 257 ARG A O 1
ATOM 2173 N N . VAL A 1 258 ? -21.045 -12.481 14.796 1.00 90.12 258 VAL A N 1
ATOM 2174 C CA . VAL A 1 258 ? -20.584 -12.015 13.478 1.00 90.12 258 VAL A CA 1
ATOM 2175 C C . VAL A 1 258 ? -20.060 -13.151 12.599 1.00 90.12 258 VAL A C 1
ATOM 2177 O O . VAL A 1 258 ? -20.128 -13.068 11.378 1.00 90.12 258 VAL A O 1
ATOM 2180 N N . LEU A 1 259 ? -19.576 -14.223 13.225 1.00 88.69 259 LEU A N 1
ATOM 2181 C CA . LEU A 1 259 ? -18.983 -15.393 12.591 1.00 88.69 259 LEU A CA 1
ATOM 2182 C C . LEU A 1 259 ? -19.436 -16.673 13.330 1.00 88.69 259 LEU A C 1
ATOM 2184 O O . LEU A 1 259 ? -18.637 -17.311 14.023 1.00 88.69 259 LEU A O 1
ATOM 2188 N N . PRO A 1 260 ? -20.726 -17.050 13.227 1.00 85.44 260 PRO A N 1
ATOM 2189 C CA . PRO A 1 260 ? -21.275 -18.194 13.958 1.00 85.44 260 PRO A CA 1
ATOM 2190 C C . PRO A 1 260 ? -20.693 -19.534 13.487 1.00 85.44 260 PRO A C 1
ATOM 2192 O O . PRO A 1 260 ? -20.450 -20.418 14.305 1.00 85.44 260 PRO A O 1
ATOM 2195 N N . ASP A 1 261 ? -20.422 -19.665 12.186 1.00 86.38 261 ASP A N 1
ATOM 2196 C CA . ASP A 1 261 ? -20.107 -20.950 11.550 1.00 86.38 261 ASP A CA 1
ATOM 2197 C C . ASP A 1 261 ? -18.609 -21.315 11.579 1.00 86.38 261 ASP A C 1
ATOM 2199 O O . ASP A 1 261 ? -18.230 -22.410 11.164 1.00 86.38 261 ASP A O 1
ATOM 2203 N N . GLN A 1 262 ? -17.730 -20.415 12.041 1.00 85.69 262 GLN A N 1
ATOM 2204 C CA . GLN A 1 262 ? -16.272 -20.606 11.994 1.00 85.69 262 GLN A CA 1
ATOM 2205 C C . GLN A 1 262 ? -15.586 -20.118 13.269 1.00 85.69 262 GLN A C 1
ATOM 2207 O O . GLN A 1 262 ? -15.829 -19.000 13.714 1.00 85.69 262 GLN A O 1
ATOM 2212 N N . ALA A 1 263 ? -14.671 -20.918 13.827 1.00 85.69 263 ALA A N 1
ATOM 2213 C CA . ALA A 1 263 ? -13.913 -20.567 15.037 1.00 85.69 263 ALA A CA 1
ATOM 2214 C C . ALA A 1 263 ? -12.988 -19.349 14.849 1.00 85.69 263 ALA A C 1
ATOM 2216 O O . ALA A 1 263 ? -12.780 -18.574 15.781 1.00 85.69 263 ALA A O 1
ATOM 2217 N N . SER A 1 264 ? -12.454 -19.165 13.644 1.00 88.56 264 SER A N 1
ATOM 2218 C CA . SER A 1 264 ? -11.690 -17.990 13.241 1.00 88.56 264 SER A CA 1
ATOM 2219 C C . SER A 1 264 ? -11.789 -17.801 11.733 1.00 88.56 264 SER A C 1
ATOM 2221 O O . SER A 1 264 ? -12.092 -18.739 10.993 1.00 88.56 264 SER A O 1
ATOM 2223 N N . TRP A 1 265 ? -11.526 -16.580 11.279 1.00 89.69 265 TRP A N 1
ATOM 2224 C CA . TRP A 1 265 ? -11.450 -16.256 9.861 1.00 89.69 265 TRP A CA 1
ATOM 2225 C C . TRP A 1 265 ? -10.271 -15.328 9.602 1.00 89.69 265 TRP A C 1
ATOM 2227 O O . TRP A 1 265 ? -10.011 -14.421 10.393 1.00 89.69 265 TRP A O 1
ATOM 2237 N N . GLN A 1 266 ? -9.577 -15.540 8.485 1.00 89.56 266 GLN A N 1
ATOM 2238 C CA . GLN A 1 266 ? -8.479 -14.690 8.044 1.00 89.56 266 GLN A CA 1
ATOM 2239 C C . GLN A 1 266 ? -8.550 -14.476 6.530 1.00 89.56 266 GLN A C 1
ATOM 2241 O O . GLN A 1 266 ? -8.596 -15.432 5.755 1.00 89.56 266 GLN A O 1
ATOM 2246 N N . ALA A 1 267 ? -8.531 -13.213 6.109 1.00 86.19 267 ALA A N 1
ATOM 2247 C CA . ALA A 1 267 ? -8.427 -12.840 4.708 1.00 86.19 267 ALA A CA 1
ATOM 2248 C C . ALA A 1 267 ? -7.039 -13.179 4.155 1.00 86.19 267 ALA A C 1
ATOM 2250 O O . ALA A 1 267 ? -6.034 -13.180 4.872 1.00 86.19 267 ALA A O 1
ATOM 2251 N N . LYS A 1 268 ? -6.954 -13.362 2.835 1.00 81.56 268 LYS A N 1
ATOM 2252 C CA . LYS A 1 268 ? -5.658 -13.434 2.159 1.00 81.56 268 LYS A CA 1
ATOM 2253 C C . LYS A 1 268 ? -4.918 -12.101 2.359 1.00 81.56 268 LYS A C 1
ATOM 2255 O O . LYS A 1 268 ? -5.442 -11.062 1.956 1.00 81.56 268 LYS A O 1
ATOM 2260 N N . PRO A 1 269 ? -3.706 -12.094 2.941 1.00 73.50 269 PRO A N 1
ATOM 2261 C CA . PRO A 1 269 ? -2.980 -10.853 3.149 1.00 73.50 269 PRO A CA 1
ATOM 2262 C C . PRO A 1 269 ? -2.587 -10.249 1.794 1.00 73.50 269 PRO A C 1
ATOM 2264 O O . PRO A 1 269 ? -2.170 -10.978 0.887 1.00 73.50 269 PRO A O 1
ATOM 2267 N N . PRO A 1 270 ? -2.674 -8.921 1.635 1.00 74.44 270 PRO A N 1
ATOM 2268 C CA . PRO A 1 270 ? -2.247 -8.283 0.412 1.00 74.44 270 PRO A CA 1
ATOM 2269 C C . PRO A 1 270 ? -0.720 -8.258 0.346 1.00 74.44 270 PRO A C 1
ATOM 2271 O O . PRO A 1 270 ? -0.022 -8.222 1.363 1.00 74.44 270 PRO A O 1
ATOM 2274 N N . PHE A 1 271 ? -0.199 -8.275 -0.877 1.00 80.19 271 PHE A N 1
ATOM 2275 C CA . PHE A 1 271 ? 1.227 -8.449 -1.118 1.00 80.19 271 PHE A CA 1
ATOM 2276 C C . PHE A 1 271 ? 2.059 -7.250 -0.636 1.00 80.19 271 PHE A C 1
ATOM 2278 O O . PHE A 1 271 ? 1.799 -6.110 -1.033 1.00 80.19 271 PHE A O 1
ATOM 2285 N N . TYR A 1 272 ? 3.092 -7.532 0.162 1.00 79.62 272 TYR A N 1
ATOM 2286 C CA . TYR A 1 272 ? 4.169 -6.625 0.562 1.00 79.62 272 TYR A CA 1
ATOM 2287 C C . TYR A 1 272 ? 5.498 -7.365 0.618 1.00 79.62 272 TYR A C 1
ATOM 2289 O O . TYR A 1 272 ? 5.547 -8.555 0.906 1.00 79.62 272 TYR A O 1
ATOM 2297 N N . PHE A 1 273 ? 6.582 -6.615 0.431 1.00 82.88 273 PHE A N 1
ATOM 2298 C CA . PHE A 1 273 ? 7.930 -7.109 0.695 1.00 82.88 273 PHE A CA 1
ATOM 2299 C C . PHE A 1 273 ? 8.304 -7.059 2.180 1.00 82.88 273 PHE A C 1
ATOM 2301 O O . PHE A 1 273 ? 9.216 -7.765 2.602 1.00 82.88 273 PHE A O 1
ATOM 2308 N N . ARG A 1 274 ? 7.661 -6.178 2.959 1.00 85.19 274 ARG A N 1
ATOM 2309 C CA . ARG A 1 274 ? 7.982 -5.919 4.367 1.00 85.19 274 ARG A CA 1
ATOM 2310 C C . ARG A 1 274 ? 6.736 -5.530 5.142 1.00 85.19 274 ARG A C 1
ATOM 2312 O O . ARG A 1 274 ? 5.963 -4.703 4.659 1.00 85.19 274 ARG A O 1
ATOM 2319 N N . ASP A 1 275 ? 6.622 -6.029 6.363 1.00 85.38 275 ASP A N 1
ATOM 2320 C CA . ASP A 1 275 ? 5.630 -5.576 7.334 1.00 85.38 275 ASP A CA 1
ATOM 2321 C C . ASP A 1 275 ? 6.198 -4.472 8.231 1.00 85.38 275 ASP A C 1
ATOM 2323 O O . ASP A 1 275 ? 7.418 -4.345 8.390 1.00 85.38 275 ASP A O 1
ATOM 2327 N N . ASP A 1 276 ? 5.330 -3.618 8.773 1.00 86.44 276 ASP A N 1
ATOM 2328 C CA . ASP A 1 276 ? 5.737 -2.687 9.821 1.00 86.44 276 ASP A CA 1
ATOM 2329 C C . ASP A 1 276 ? 5.850 -3.457 11.141 1.00 86.44 276 ASP A C 1
ATOM 2331 O O . ASP A 1 276 ? 4.842 -4.013 11.592 1.00 86.44 276 ASP A O 1
ATOM 2335 N N . PRO A 1 277 ? 7.058 -3.555 11.731 1.00 87.50 277 PRO A N 1
ATOM 2336 C CA . PRO A 1 277 ? 7.273 -4.393 12.894 1.00 87.50 277 PRO A CA 1
ATOM 2337 C C . PRO A 1 277 ? 6.386 -3.932 14.040 1.00 87.50 277 PRO A C 1
ATOM 2339 O O . PRO A 1 277 ? 6.294 -2.738 14.338 1.00 87.50 277 PRO A O 1
ATOM 2342 N N . GLU A 1 278 ? 5.747 -4.905 14.672 1.00 89.00 278 GLU A N 1
ATOM 2343 C CA . GLU A 1 278 ? 5.026 -4.690 15.912 1.00 89.00 278 GLU A CA 1
ATOM 2344 C C . GLU A 1 278 ? 6.003 -4.208 16.999 1.00 89.00 278 GLU A C 1
ATOM 2346 O O . GLU A 1 278 ? 7.088 -4.783 17.150 1.00 89.00 278 GLU A O 1
ATOM 2351 N N . PRO A 1 279 ? 5.679 -3.127 17.730 1.00 90.31 279 PRO A N 1
ATOM 2352 C CA . PRO A 1 279 ? 6.493 -2.675 18.849 1.00 90.31 279 PRO A CA 1
ATOM 2353 C C . PRO A 1 279 ? 6.592 -3.757 19.931 1.00 90.31 279 PRO A C 1
ATOM 2355 O O . PRO A 1 279 ? 5.577 -4.290 20.366 1.00 90.31 279 PRO A O 1
ATOM 2358 N N . ALA A 1 280 ? 7.804 -4.041 20.419 1.00 88.12 280 ALA A N 1
ATOM 2359 C CA . ALA A 1 280 ? 8.044 -5.121 21.387 1.00 88.12 280 ALA A CA 1
ATOM 2360 C C . ALA A 1 280 ? 7.232 -4.990 22.693 1.00 88.12 280 ALA A C 1
ATOM 2362 O O . ALA A 1 280 ? 6.879 -5.995 23.296 1.00 88.12 280 ALA A O 1
ATOM 2363 N N . ASN A 1 281 ? 6.910 -3.758 23.102 1.00 92.12 281 ASN A N 1
ATOM 2364 C CA . ASN A 1 281 ? 6.170 -3.451 24.328 1.00 92.12 281 ASN A CA 1
ATOM 2365 C C . ASN A 1 281 ? 4.783 -2.861 24.026 1.00 92.12 281 ASN A C 1
ATOM 2367 O O . ASN A 1 281 ? 4.338 -1.951 24.721 1.00 92.12 281 ASN A O 1
ATOM 2371 N N . ILE A 1 282 ? 4.114 -3.333 22.967 1.00 91.94 282 ILE A N 1
ATOM 2372 C CA . ILE A 1 282 ? 2.840 -2.767 22.494 1.00 91.94 282 ILE A CA 1
ATOM 2373 C C . ILE A 1 282 ? 1.803 -2.606 23.611 1.00 91.94 282 ILE A C 1
ATOM 2375 O O . ILE A 1 282 ? 1.189 -1.550 23.712 1.00 91.94 282 ILE A O 1
ATOM 2379 N N . GLU A 1 283 ? 1.649 -3.599 24.488 1.00 91.75 283 GLU A N 1
ATOM 2380 C CA . GLU A 1 283 ? 0.668 -3.542 25.577 1.00 91.75 283 GLU A CA 1
ATOM 2381 C C . GLU A 1 283 ? 0.976 -2.414 26.569 1.00 91.75 283 GLU A C 1
ATOM 2383 O O . GLU A 1 283 ? 0.097 -1.623 26.897 1.00 91.75 283 GLU A O 1
ATOM 2388 N N . GLN A 1 284 ? 2.242 -2.279 26.972 1.00 93.00 284 GLN A N 1
ATOM 2389 C CA . GLN A 1 284 ? 2.683 -1.223 27.888 1.00 93.00 284 GLN A CA 1
ATOM 2390 C C . GLN A 1 284 ? 2.530 0.169 27.261 1.00 93.00 284 GLN A C 1
ATOM 2392 O O . GLN A 1 284 ? 2.147 1.121 27.935 1.00 93.00 284 GLN A O 1
ATOM 2397 N N . GLU A 1 285 ? 2.821 0.295 25.964 1.00 92.62 285 GLU A N 1
ATOM 2398 C CA . GLU A 1 285 ? 2.655 1.540 25.209 1.00 92.62 285 GLU A CA 1
ATOM 2399 C C . GLU A 1 285 ? 1.177 1.937 25.086 1.00 92.62 285 GLU A C 1
ATOM 2401 O O . GLU A 1 285 ? 0.834 3.107 25.267 1.00 92.62 285 GLU A O 1
ATOM 2406 N N . VAL A 1 286 ? 0.296 0.969 24.815 1.00 94.94 286 VAL A N 1
ATOM 2407 C CA . VAL A 1 286 ? -1.157 1.178 24.783 1.00 94.94 286 VAL A CA 1
ATOM 2408 C C . VAL A 1 286 ? -1.645 1.663 26.147 1.00 94.94 286 VAL A C 1
ATOM 2410 O O . VAL A 1 286 ? -2.273 2.719 26.215 1.00 94.94 286 VAL A O 1
ATOM 2413 N N . ASP A 1 287 ? -1.304 0.961 27.229 1.00 94.50 287 ASP A N 1
ATOM 2414 C CA . ASP A 1 287 ? -1.719 1.336 28.584 1.00 94.50 287 ASP A CA 1
ATOM 2415 C C . ASP A 1 287 ? -1.204 2.727 28.973 1.00 94.50 287 ASP A C 1
ATOM 2417 O O . ASP A 1 287 ? -1.959 3.538 29.516 1.00 94.50 287 ASP A O 1
ATOM 2421 N N . ARG A 1 288 ? 0.046 3.053 28.615 1.00 93.31 288 ARG A N 1
ATOM 2422 C CA . ARG A 1 288 ? 0.616 4.390 28.824 1.00 93.31 288 ARG A CA 1
ATOM 2423 C C . ARG A 1 288 ? -0.188 5.466 28.098 1.00 93.31 288 ARG A C 1
ATOM 2425 O O . ARG A 1 288 ? -0.503 6.494 28.694 1.00 93.31 288 ARG A O 1
ATOM 2432 N N . ILE A 1 289 ? -0.525 5.261 26.822 1.00 93.25 289 ILE A N 1
ATOM 2433 C CA . ILE A 1 289 ? -1.318 6.231 26.050 1.00 93.25 289 ILE A CA 1
ATOM 2434 C C . ILE A 1 289 ? -2.692 6.422 26.697 1.00 93.25 289 ILE A C 1
ATOM 2436 O O . ILE A 1 289 ? -3.119 7.561 26.882 1.00 93.25 289 ILE A O 1
ATOM 2440 N N . LEU A 1 290 ? -3.358 5.333 27.088 1.00 93.69 290 LEU A N 1
ATOM 2441 C CA . LEU A 1 290 ? -4.667 5.387 27.740 1.00 93.69 290 LEU A CA 1
ATOM 2442 C C . LEU A 1 290 ? -4.627 6.122 29.087 1.00 93.69 290 LEU A C 1
ATOM 2444 O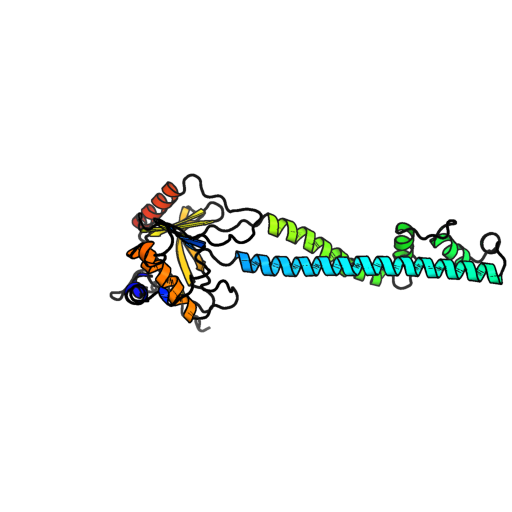 O . LEU A 1 290 ? -5.550 6.876 29.385 1.00 93.69 290 LEU A O 1
ATOM 2448 N N . GLN A 1 291 ? -3.567 5.954 29.881 1.00 93.00 291 GLN A N 1
ATOM 2449 C CA . GLN A 1 291 ? -3.370 6.716 31.120 1.00 93.00 291 GLN A CA 1
ATOM 2450 C C . GLN A 1 291 ? -3.202 8.211 30.836 1.00 93.00 291 GLN A C 1
ATOM 2452 O O . GLN A 1 291 ? -3.903 9.033 31.424 1.00 93.00 291 GLN A O 1
ATOM 2457 N N . ARG A 1 292 ? -2.355 8.572 29.865 1.00 91.38 292 ARG A N 1
ATOM 2458 C CA . ARG A 1 292 ? -2.137 9.980 29.500 1.00 91.38 292 ARG A CA 1
ATOM 2459 C C . ARG A 1 292 ? -3.397 10.659 28.967 1.00 91.38 292 ARG A C 1
ATOM 2461 O O . ARG A 1 292 ? -3.571 11.855 29.182 1.00 91.38 292 ARG A O 1
ATOM 2468 N N . ILE A 1 293 ? -4.280 9.926 28.283 1.00 90.50 293 ILE A N 1
ATOM 2469 C CA . ILE A 1 293 ? -5.582 10.460 27.848 1.00 90.50 293 ILE A CA 1
ATOM 2470 C C . ILE A 1 293 ? -6.391 10.943 29.055 1.00 90.50 293 ILE A C 1
ATOM 2472 O O . ILE A 1 293 ? -6.931 12.048 29.022 1.00 90.50 293 ILE A O 1
ATOM 2476 N N . VAL A 1 294 ? -6.426 10.144 30.126 1.00 88.56 294 VAL A N 1
ATOM 2477 C CA . VAL A 1 294 ? -7.138 10.477 31.368 1.00 88.56 294 VAL A CA 1
ATOM 2478 C C . VAL A 1 294 ? -6.486 11.665 32.078 1.00 88.56 294 VAL A C 1
ATOM 2480 O O . VAL A 1 294 ? -7.191 12.555 32.542 1.00 88.56 294 VAL A O 1
ATOM 2483 N N . GLU A 1 295 ? -5.154 11.708 32.134 1.00 87.75 295 GLU A N 1
ATOM 2484 C CA . GLU A 1 295 ? -4.408 12.796 32.782 1.00 87.75 295 GLU A CA 1
ATOM 2485 C C . GLU A 1 295 ? -4.596 14.147 32.084 1.00 87.75 295 GLU A C 1
ATOM 2487 O O . GLU A 1 295 ? -4.786 15.169 32.739 1.00 87.75 295 GLU A O 1
ATOM 2492 N N . VAL A 1 296 ? -4.517 14.164 30.750 1.00 84.50 296 VAL A N 1
ATOM 2493 C CA . VAL A 1 296 ? -4.584 15.405 29.969 1.00 84.50 296 VAL A CA 1
ATOM 2494 C C . VAL A 1 296 ? -6.027 15.881 29.797 1.00 84.50 296 VAL A C 1
ATOM 2496 O O . VAL A 1 296 ? -6.253 17.087 29.713 1.00 84.50 296 VAL A O 1
ATOM 2499 N N . ASN A 1 297 ? -6.994 14.957 29.728 1.00 76.94 297 ASN A N 1
ATOM 2500 C CA . ASN A 1 297 ? -8.427 15.230 29.581 1.00 76.94 297 ASN A CA 1
ATOM 2501 C C . ASN A 1 297 ? -8.753 16.304 28.514 1.00 76.94 297 ASN A C 1
ATOM 2503 O O . ASN A 1 297 ? -9.567 17.200 28.718 1.00 76.94 297 ASN A O 1
ATOM 2507 N N . ASN A 1 298 ? -8.084 16.237 27.358 1.00 69.44 298 ASN A N 1
ATOM 2508 C CA . ASN A 1 298 ? -8.274 17.162 26.232 1.00 69.44 298 ASN A CA 1
ATOM 2509 C C . ASN A 1 298 ? -9.182 16.569 25.144 1.00 69.44 298 ASN A C 1
ATOM 2511 O O . ASN A 1 298 ? -8.937 16.719 23.940 1.00 69.44 298 ASN A O 1
ATOM 2515 N N . GLU A 1 299 ? -10.174 15.796 25.564 1.00 72.19 299 GLU A N 1
ATOM 2516 C CA . GLU A 1 299 ? -11.219 15.270 24.695 1.00 72.19 299 GLU A CA 1
ATOM 2517 C C . GLU A 1 299 ? -12.053 16.419 24.112 1.00 72.19 299 GLU A C 1
ATOM 2519 O O . GLU A 1 299 ? -12.235 17.455 24.747 1.00 72.19 299 GLU A O 1
ATOM 2524 N N . ILE A 1 300 ? -12.553 16.261 22.882 1.00 72.25 300 ILE A N 1
ATOM 2525 C CA . ILE A 1 300 ? -13.452 17.272 22.307 1.00 72.25 300 ILE A CA 1
ATOM 2526 C C . ILE A 1 300 ? -14.768 17.203 23.102 1.00 72.25 300 ILE A C 1
ATOM 2528 O O . ILE A 1 300 ? -15.378 16.124 23.119 1.00 72.25 300 ILE A O 1
ATOM 2532 N N . PRO A 1 301 ? -15.210 18.299 23.744 1.00 75.25 301 PRO A N 1
ATOM 2533 C CA . PRO A 1 301 ? -16.394 18.282 24.594 1.00 75.25 301 PRO A CA 1
ATOM 2534 C C . PRO A 1 301 ? -17.631 17.853 23.801 1.00 75.25 301 PRO A C 1
ATOM 2536 O O . PRO A 1 301 ? -17.715 18.078 22.591 1.00 75.25 301 PRO A O 1
ATOM 2539 N N . LEU A 1 302 ? -18.566 17.194 24.479 1.00 77.00 302 LEU A N 1
ATOM 2540 C CA . LEU A 1 302 ? -19.838 16.749 23.916 1.00 77.00 302 LEU A CA 1
ATOM 2541 C C . LEU A 1 302 ? -20.980 17.529 24.574 1.00 77.00 302 LEU A C 1
ATOM 2543 O O . LEU A 1 302 ? -20.876 17.882 25.748 1.00 77.00 302 LEU A O 1
ATOM 2547 N N . ASP A 1 303 ? -22.047 17.799 23.827 1.00 76.38 303 ASP A N 1
ATOM 2548 C CA . ASP A 1 303 ? -23.299 18.321 24.382 1.00 76.38 303 ASP A CA 1
ATOM 2549 C C . ASP A 1 303 ? -24.137 17.211 25.046 1.00 76.38 303 ASP A C 1
ATOM 2551 O O . ASP A 1 303 ? -23.736 16.044 25.087 1.00 76.38 303 ASP A O 1
ATOM 2555 N N . GLU A 1 304 ? -25.307 17.569 25.585 1.00 71.00 304 GLU A N 1
ATOM 2556 C CA . GLU A 1 304 ? -26.229 16.627 26.244 1.00 71.00 304 GLU A CA 1
ATOM 2557 C C . GLU A 1 304 ? -26.715 15.500 25.311 1.00 71.00 304 GLU A C 1
ATOM 2559 O O . GLU A 1 304 ? -27.133 14.439 25.775 1.00 71.00 304 GLU A O 1
ATOM 2564 N N . GLU A 1 305 ? -26.617 15.700 23.995 1.00 68.31 305 GLU A N 1
ATOM 2565 C CA . GLU A 1 305 ? -26.995 14.740 22.956 1.00 68.31 305 GLU A CA 1
ATOM 2566 C C . GLU A 1 305 ? -25.793 13.907 22.463 1.00 68.31 305 GLU A C 1
ATOM 2568 O O . GLU A 1 305 ? -25.937 13.039 21.596 1.00 68.31 305 GLU A O 1
ATOM 2573 N N . GLY A 1 306 ? -24.597 14.136 23.020 1.00 67.25 306 GLY A N 1
ATOM 2574 C CA . GLY A 1 306 ? -23.361 13.444 22.658 1.00 67.25 306 GLY A CA 1
ATOM 2575 C C . GLY A 1 306 ? -22.710 13.956 21.367 1.00 67.25 306 GLY A C 1
ATOM 2576 O O . GLY A 1 306 ? -21.848 13.278 20.799 1.00 67.25 306 GLY A O 1
ATOM 2577 N N . ILE A 1 307 ? -23.109 15.127 20.866 1.00 75.81 307 ILE A N 1
ATOM 2578 C CA . ILE A 1 307 ? -22.559 15.753 19.662 1.00 75.81 307 ILE A CA 1
ATOM 2579 C C . ILE A 1 307 ? -21.339 16.615 20.031 1.00 75.81 307 ILE A C 1
ATOM 2581 O O . ILE A 1 307 ? -21.362 17.322 21.035 1.00 75.81 307 ILE A O 1
ATOM 2585 N N . PRO A 1 308 ? -20.249 16.584 19.235 1.00 76.38 308 PRO A N 1
ATOM 2586 C CA . PRO A 1 308 ? -19.069 17.399 19.509 1.00 76.38 308 PRO A CA 1
ATOM 2587 C C . PRO A 1 308 ? -19.370 18.902 19.501 1.00 76.38 308 PRO A C 1
ATOM 2589 O O . PRO A 1 308 ? -19.825 19.435 18.485 1.00 76.38 308 PRO A O 1
ATOM 2592 N N . ILE A 1 309 ? -19.029 19.580 20.596 1.00 73.56 309 ILE A N 1
ATOM 2593 C CA . ILE A 1 309 ? -19.081 21.035 20.722 1.00 73.56 309 ILE A CA 1
ATOM 2594 C C . ILE A 1 309 ? -17.803 21.610 20.085 1.00 73.56 309 ILE A C 1
ATOM 2596 O O . ILE A 1 309 ? -16.694 21.233 20.484 1.00 73.56 309 ILE A O 1
ATOM 2600 N N . PRO A 1 310 ? -17.912 22.494 19.077 1.00 66.25 310 PRO A N 1
ATOM 2601 C CA . PRO A 1 310 ? -16.757 23.184 18.518 1.00 66.25 310 PRO A CA 1
ATOM 2602 C C . PRO A 1 310 ? -16.066 24.025 19.603 1.00 66.25 310 PRO A C 1
ATOM 2604 O O . PRO A 1 310 ? -16.770 24.680 20.369 1.00 66.25 310 PRO A O 1
ATOM 2607 N N . PRO A 1 311 ? -14.723 24.065 19.676 1.00 62.91 311 PRO A N 1
ATOM 2608 C CA . PRO A 1 311 ? -14.052 25.073 20.491 1.00 62.91 311 PRO A CA 1
ATOM 2609 C C . PRO A 1 311 ? -14.484 26.475 20.032 1.00 62.91 311 PRO A C 1
ATOM 2611 O O . PRO A 1 311 ? -14.559 26.722 18.825 1.00 62.91 311 PRO A O 1
ATOM 2614 N N . GLU A 1 312 ? -14.790 27.361 20.983 1.00 57.38 312 GLU A N 1
ATOM 2615 C CA . GLU A 1 312 ? -15.031 28.781 20.699 1.00 57.38 312 GLU A CA 1
ATOM 2616 C C . GLU A 1 312 ? -13.768 29.366 20.035 1.00 57.38 312 GLU A C 1
ATOM 2618 O O . GLU A 1 312 ? -12.658 29.137 20.521 1.00 57.38 312 GLU A O 1
ATOM 2623 N N . GLU A 1 313 ? -13.929 30.014 18.872 1.00 46.81 313 GLU A N 1
ATOM 2624 C CA . GLU A 1 313 ? -12.822 30.589 18.081 1.00 46.81 313 GLU A CA 1
ATOM 2625 C C . GLU A 1 313 ? -12.222 31.851 18.703 1.00 46.81 313 GLU A C 1
ATOM 2627 O O . GLU A 1 313 ? -13.003 32.718 19.158 1.00 46.81 313 GLU A O 1
#

Sequence (313 aa):
MGKFIKTIYPKPFFLKWKELLAIDLRSFAQPEPIVEVNAHQLKVMQNKTEIRNWWASLFLLGLISMLGFKLLEYYEAWNHAEWLNQKYIERKRNIYGKDFFEKTNDQYAISRYNRIGSDEVMSFKEFIHDRYNNYTHTTQRIIGDIIFTGIPLLGILILLPWIILLRKPAPLIFDREKRVVYSWQKGGVWAQRYDDIRLLENIQMILFFLRCELKDGSLGWARYPLQPTGNPLFSPLSAYKPTLAYIAQFMENGRERVLPDQASWQAKPPFYFRDDPEPANIEQEVDRILQRIVEVNNEIPLDEEGIPIPPEE

pLDDT: mean 86.14, std 9.59, range [38.41, 96.94]